Protein AF-A0A2V8NLG5-F1 (afdb_monomer)

Foldseek 3Di:
DVVVVVVVVVLVVDDPVVSLVVQLVVLLVCL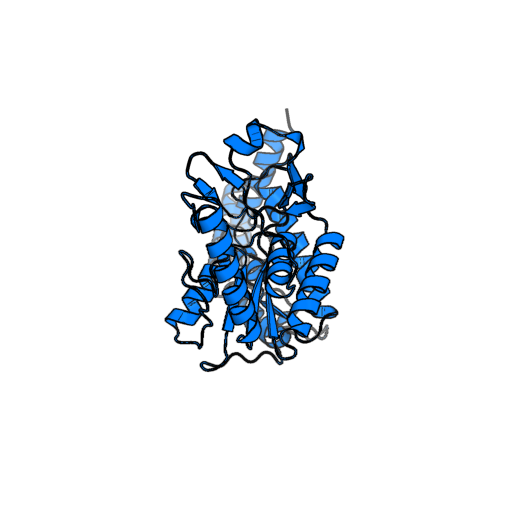VPPDPQAADVVVPGGSLRAQDFHPCNVVSLVVVQCVQCPPDDFDQAAEEFEAAAPVSLVVLVVNVVVNRNYQQLDDDPGSGNAPQAHQAALQLVLVLLCLLQDPPNDQDWDADPQAIEGQSGDPVGDHDNDPVVRSVVSVSRSPSSNCSLLVHLEYEYEHHWQKFKAQQVVRGTGRDDPDCVVCVVPVPRIDIDGHALVRSLVSNVSSVVSSCVSPVNHAYEYEYDLDFDPDGPYPDDRPVNRVVGSVSVVVSLVVCSVPPPRYGYDYPNCVVPQPDSPQDGSSSPDGRPVNVVVVVVVVCVPPPD

Radius of gyration: 24.27 Å; Cα contacts (8 Å, |Δi|>4): 556; chains: 1; bounding box: 59×42×77 Å

Nearest PDB structures (foldseek):
  4xvh-assembly1_A  TM=4.695E-01  e=1.929E-02  Chaetomium
  2hsj-assembly1_D  TM=4.862E-01  e=8.923E-02  Streptococcus pneumoniae TIGR4
  7pzh-assembly4_GGG  TM=4.503E-01  e=1.706E-01  Phocaeicola vulgatus
  7pzg-assembly1_AAA  TM=4.484E-01  e=3.892E-01  Phocaeicola vulgatus
  8j7j-assembly1_B  TM=3.183E-01  e=9.988E-01  Hansschlegelia zhihuaiae

pLDDT: mean 92.64, std 7.78, range [32.66, 98.75]

Mean predicted aligned error: 5.49 Å

Solvent-accessible surface area (backbone atoms only — not comparable to full-atom values): 18191 Å² total; per-residue (Å²): 122,71,69,62,56,54,52,53,55,58,44,70,74,45,59,69,73,60,39,46,55,53,50,54,54,51,27,59,54,40,18,78,63,47,74,85,80,58,43,47,69,97,76,73,35,51,40,69,76,36,85,38,37,31,69,42,41,62,59,38,50,52,57,46,44,54,64,58,41,62,91,69,83,84,54,56,79,43,29,34,23,41,43,22,18,77,61,26,42,55,53,33,45,53,38,52,78,71,59,34,35,56,42,64,52,33,87,45,100,54,64,39,14,27,68,51,58,55,30,32,29,54,63,38,46,27,50,53,47,45,48,33,71,44,94,80,53,80,87,65,75,47,77,54,101,82,24,18,27,46,56,71,29,42,67,91,77,46,62,20,95,40,62,68,57,31,53,51,52,48,53,54,46,31,55,22,41,30,46,28,58,53,65,24,42,31,41,36,39,25,49,39,40,38,57,48,29,34,32,67,84,78,72,44,49,34,40,50,79,71,56,64,76,58,39,71,75,45,53,84,44,49,44,62,38,75,61,50,60,67,57,48,41,55,35,48,52,52,35,50,50,53,48,36,74,70,24,78,73,47,33,37,39,36,31,43,41,67,67,72,55,93,71,64,77,68,89,57,61,42,66,66,49,32,52,52,29,50,51,41,54,47,52,38,53,55,54,46,45,75,73,43,85,66,37,32,69,49,65,54,31,54,56,64,63,55,66,42,79,85,48,26,36,27,55,54,72,49,72,28,64,74,50,52,54,52,52,53,49,55,48,42,74,72,76,60,129

Sequence (337 aa):
MFSSRLAKAVLKTLPRGLQRRIQDRIEDMRRRRPAPHRGLEQFGLACTQVYPEGINFDDCVRVGMAQRLEGLVIRMDTPVASIGSCFADEFATHMRERGFNYVAAESDIFPASANWGRVYTIQCLRQVVMYSTADDFPILTEHSPDGWFDPLRETAIGLFPTREQAEEAIRSHRAASRRAFADARVLIITLGQNEGWIDRRYGFAWARCPPMAILGADRERFEARALSFEEDIIWLEDLLTRLRELNKDLDILLTVSPVGSYVTFCGSEVITRSFAGKCVLRAVAERITQVVPRVWYFPSFEMALGYNPHTLRADNRHVKNSTVDRIFKLLHETVVR

Secondary structure (DSSP, 8-state):
-HHHHHHHHHHHHS-HHHHHHHHHHHHHHHHHSPPPP--BGGGTB-GGGSPPPGGGHHHHHHHHHHHHTTT----TTS-EEEEESHHHHHHHHHHHHTT--B--SS--SSSSSSS-----SHHHHHHHHHHHH-TTPPPP-EEETTEEE-TTS-GGG--BSSHHHHHHHHHHHHHHHHHHHHH-SEEEEEE--SEEEEETTTTEEESSPPPHHHHHH-STTEEEEEPPHHHHHHHHHHHHHHHHHH-TT-EEEEEE--PPPS---SSS-HHHHHHHHHHHHHHHHHHHHHHSTTEEEE-HHHHHHH--TTTB-TTSSSBPHHHHHHHHHHHHHHH--

Structure (mmCIF, N/CA/C/O backbone):
data_AF-A0A2V8NLG5-F1
#
_entry.id   AF-A0A2V8NLG5-F1
#
loop_
_atom_site.group_PDB
_atom_site.id
_atom_site.type_symbol
_atom_site.label_atom_id
_atom_site.label_alt_id
_atom_site.label_comp_id
_atom_site.label_asym_id
_atom_site.label_entity_id
_atom_site.label_seq_id
_atom_site.pdbx_PDB_ins_code
_atom_site.Cartn_x
_atom_site.Cartn_y
_atom_site.Cartn_z
_atom_site.occupancy
_atom_site.B_iso_or_equiv
_atom_site.auth_seq_id
_atom_site.auth_comp_id
_atom_site.auth_asym_id
_atom_site.auth_atom_id
_atom_site.pdbx_PDB_model_num
ATOM 1 N N . MET A 1 1 ? -21.802 -3.178 46.561 1.00 41.03 1 MET A N 1
ATOM 2 C CA . MET A 1 1 ? -21.375 -1.755 46.496 1.00 41.03 1 MET A CA 1
ATOM 3 C C . MET A 1 1 ? -20.362 -1.331 47.572 1.00 41.03 1 MET A C 1
ATOM 5 O O . MET A 1 1 ? -19.567 -0.450 47.277 1.00 41.03 1 MET A O 1
ATOM 9 N N . PHE A 1 2 ? -20.313 -1.938 48.769 1.00 32.66 2 PHE A N 1
ATOM 10 C CA . PHE A 1 2 ? -19.342 -1.562 49.822 1.00 32.66 2 PHE A CA 1
ATOM 11 C C . PHE A 1 2 ? -17.869 -1.912 49.505 1.00 32.66 2 PHE A C 1
ATOM 13 O O . PHE A 1 2 ? -16.971 -1.129 49.804 1.00 32.66 2 PHE A O 1
ATOM 20 N N . SER A 1 3 ? -17.623 -3.029 48.811 1.00 51.34 3 SER A N 1
ATOM 21 C CA . SER A 1 3 ? -16.273 -3.497 48.436 1.00 51.34 3 SER A CA 1
ATOM 22 C C . SER A 1 3 ? -15.504 -2.530 47.511 1.00 51.34 3 SER A C 1
ATOM 24 O O . SER A 1 3 ? -14.299 -2.343 47.679 1.00 51.34 3 SER A O 1
ATOM 26 N N . SER A 1 4 ? -16.177 -1.838 46.579 1.00 60.47 4 SER A N 1
ATOM 27 C CA . SER A 1 4 ? -15.490 -0.987 45.591 1.00 60.47 4 SER A CA 1
ATOM 28 C C . SER A 1 4 ? -15.042 0.368 46.146 1.00 60.47 4 SER A C 1
ATOM 30 O O . SER A 1 4 ? -14.052 0.928 45.673 1.00 60.47 4 SER A O 1
ATOM 32 N N . ARG A 1 5 ? -15.740 0.905 47.158 1.00 63.97 5 ARG A N 1
ATOM 33 C CA . ARG A 1 5 ? -15.365 2.166 47.821 1.00 63.97 5 ARG A CA 1
ATOM 34 C C . ARG A 1 5 ? -14.154 1.980 48.731 1.00 63.97 5 ARG A C 1
ATOM 36 O O . ARG A 1 5 ? -13.235 2.792 48.661 1.00 63.97 5 ARG A O 1
ATOM 43 N N . LEU A 1 6 ? -14.120 0.889 49.498 1.00 64.81 6 LEU A N 1
ATOM 44 C CA . LEU A 1 6 ? -12.980 0.545 50.351 1.00 64.81 6 LEU A CA 1
ATOM 45 C C . LEU A 1 6 ? -11.725 0.266 49.508 1.00 64.81 6 LEU A C 1
ATOM 47 O O . LEU A 1 6 ? -10.667 0.825 49.772 1.00 64.81 6 LEU A O 1
ATOM 51 N N . ALA A 1 7 ? -11.867 -0.497 48.418 1.00 68.44 7 ALA A N 1
ATOM 52 C CA . ALA A 1 7 ? -10.772 -0.771 47.489 1.00 68.44 7 ALA A CA 1
ATOM 53 C C . ALA A 1 7 ? -10.220 0.506 46.827 1.00 68.44 7 ALA A C 1
ATOM 55 O O . ALA A 1 7 ? -9.008 0.664 46.714 1.00 68.44 7 ALA A O 1
ATOM 56 N N . LYS A 1 8 ? -11.084 1.456 46.433 1.00 71.62 8 LYS A N 1
ATOM 57 C CA . LYS A 1 8 ? -10.644 2.762 45.906 1.00 71.62 8 LYS A CA 1
ATOM 58 C C . LYS A 1 8 ? -9.939 3.619 46.961 1.00 71.62 8 LYS A C 1
ATOM 60 O O . LYS A 1 8 ? -9.007 4.337 46.610 1.00 71.62 8 LYS A O 1
ATOM 65 N N . ALA A 1 9 ? -10.378 3.568 48.219 1.00 73.50 9 ALA A N 1
ATOM 66 C CA . ALA A 1 9 ? -9.747 4.300 49.316 1.00 73.50 9 ALA A CA 1
ATOM 67 C C . ALA A 1 9 ? -8.352 3.740 49.640 1.00 73.50 9 ALA A C 1
ATOM 69 O O . ALA A 1 9 ? -7.401 4.510 49.714 1.00 73.50 9 ALA A O 1
ATOM 70 N N . VAL A 1 10 ? -8.211 2.412 49.715 1.00 74.06 10 VAL A N 1
ATOM 71 C CA . VAL A 1 10 ? -6.920 1.726 49.906 1.00 74.06 10 VAL A CA 1
ATOM 72 C C . VAL A 1 10 ? -5.990 1.941 48.712 1.00 74.06 10 VAL A C 1
ATOM 74 O O . VAL A 1 10 ? -4.799 2.158 48.887 1.00 74.06 10 VAL A O 1
ATOM 77 N N . LEU A 1 11 ? -6.512 1.957 47.482 1.00 77.06 11 LEU A N 1
ATOM 78 C CA . LEU A 1 11 ? -5.684 2.261 46.316 1.00 77.06 11 LEU A CA 1
ATOM 79 C C . LEU A 1 11 ? -5.061 3.660 46.438 1.00 77.06 11 LEU A C 1
ATOM 81 O O . LEU A 1 11 ? -3.884 3.820 46.145 1.00 77.06 11 LEU A O 1
ATOM 85 N N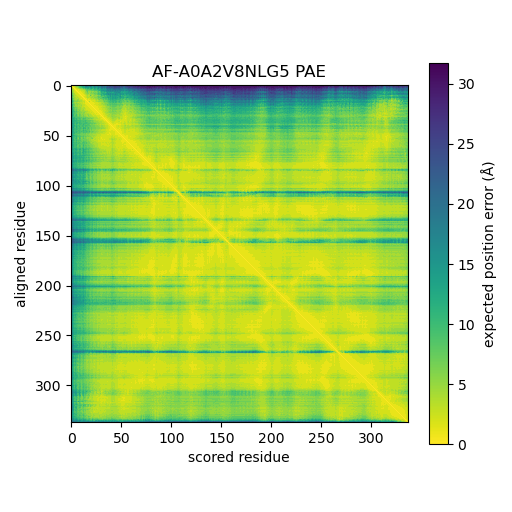 . LYS A 1 12 ? -5.818 4.658 46.913 1.00 79.50 12 LYS A N 1
ATOM 86 C CA . LYS A 1 12 ? -5.345 6.046 47.048 1.00 79.50 12 LYS A CA 1
ATOM 87 C C . LYS A 1 12 ? -4.228 6.236 48.080 1.00 79.50 12 LYS A C 1
ATOM 89 O O . LYS A 1 12 ? -3.528 7.240 47.984 1.00 79.50 12 LYS A O 1
ATOM 94 N N . THR A 1 13 ? -4.044 5.314 49.026 1.00 83.94 13 THR A N 1
ATOM 95 C CA . THR A 1 13 ? -2.975 5.401 50.037 1.00 83.94 13 THR A CA 1
ATOM 96 C C . THR A 1 13 ? -1.643 4.811 49.561 1.00 83.94 13 THR A C 1
ATOM 98 O O . THR A 1 13 ? -0.617 5.037 50.195 1.00 83.94 13 THR A O 1
ATOM 101 N N . LEU A 1 14 ? -1.623 4.088 48.434 1.00 84.62 14 LEU A N 1
ATOM 102 C CA . LEU A 1 14 ? -0.402 3.497 47.876 1.00 84.62 14 LEU A CA 1
ATOM 103 C C . LEU A 1 14 ? 0.467 4.534 47.137 1.00 84.62 14 LEU A C 1
ATOM 105 O O . LEU A 1 14 ? -0.060 5.523 46.630 1.00 84.62 14 LEU A O 1
ATOM 109 N N . PRO A 1 15 ? 1.781 4.296 46.961 1.00 87.81 15 PRO A N 1
ATOM 110 C CA . PRO A 1 15 ? 2.623 5.128 46.101 1.00 87.81 15 PRO A CA 1
ATOM 111 C C . PRO A 1 15 ? 2.081 5.205 44.666 1.00 87.81 15 PRO A C 1
ATOM 113 O O . PRO A 1 15 ? 1.643 4.193 44.113 1.00 87.81 15 PRO A O 1
ATOM 116 N N . ARG A 1 16 ? 2.166 6.379 44.018 1.00 81.88 16 ARG A N 1
ATOM 117 C CA . ARG A 1 16 ? 1.620 6.617 42.660 1.00 81.88 16 ARG A CA 1
ATOM 118 C C . ARG A 1 16 ? 2.030 5.553 41.634 1.00 81.88 16 ARG A C 1
ATOM 120 O O . ARG A 1 16 ? 1.195 5.125 40.842 1.00 81.88 16 ARG A O 1
ATOM 127 N N . GLY A 1 17 ? 3.284 5.095 41.659 1.00 80.81 17 GLY A N 1
ATOM 128 C CA . GLY A 1 17 ? 3.762 4.047 40.749 1.00 80.81 17 GLY A CA 1
ATOM 129 C C . GLY A 1 17 ? 3.049 2.703 40.947 1.00 80.81 17 GLY A C 1
ATOM 130 O O . GLY A 1 17 ? 2.691 2.038 39.976 1.00 80.81 17 GLY A O 1
ATOM 131 N N . LEU A 1 18 ? 2.770 2.328 42.199 1.00 82.56 18 LEU A N 1
ATOM 132 C CA . LEU A 1 18 ? 2.050 1.097 42.527 1.00 82.56 18 LEU A CA 1
ATOM 133 C C . LEU A 1 18 ? 0.559 1.206 42.176 1.00 82.56 18 LEU A C 1
ATOM 135 O O . LEU A 1 18 ? -0.000 0.269 41.607 1.00 82.56 18 LEU A O 1
ATOM 139 N N . GLN A 1 19 ? -0.060 2.367 42.422 1.00 84.19 19 GLN A N 1
ATOM 140 C CA . GLN A 1 19 ? -1.440 2.647 42.002 1.00 84.19 19 GLN A CA 1
ATOM 141 C C . GLN A 1 19 ? -1.626 2.434 40.497 1.00 84.19 19 GLN A C 1
ATOM 143 O O . GLN A 1 19 ? -2.561 1.753 40.075 1.00 84.19 19 GLN A O 1
ATOM 148 N N . ARG A 1 20 ? -0.709 2.981 39.690 1.00 83.62 20 ARG A N 1
ATOM 149 C CA . ARG A 1 20 ? -0.745 2.890 38.225 1.00 83.62 20 ARG A CA 1
ATOM 150 C C . ARG A 1 20 ? -0.615 1.450 37.729 1.00 83.62 20 ARG A C 1
ATOM 152 O O . ARG A 1 20 ? -1.391 1.046 36.873 1.00 83.62 20 ARG A O 1
ATOM 159 N N . ARG A 1 21 ? 0.285 0.648 38.315 1.00 81.81 21 ARG A N 1
ATOM 160 C CA . ARG A 1 21 ? 0.437 -0.781 37.968 1.00 81.81 21 ARG A CA 1
ATOM 161 C C . ARG A 1 21 ? -0.818 -1.601 38.269 1.00 81.81 21 ARG A C 1
ATOM 163 O O . ARG A 1 21 ? -1.189 -2.466 37.481 1.00 81.81 21 ARG A O 1
ATOM 170 N N . ILE A 1 22 ? -1.469 -1.344 39.405 1.00 85.19 22 ILE A N 1
ATOM 171 C CA . ILE A 1 22 ? -2.716 -2.032 39.768 1.00 85.19 22 ILE A CA 1
ATOM 172 C C . ILE A 1 22 ? -3.843 -1.634 38.806 1.00 85.19 22 ILE A C 1
ATOM 174 O O . ILE A 1 22 ? -4.593 -2.501 38.364 1.00 85.19 22 ILE A O 1
ATOM 178 N N . GLN A 1 23 ? -3.939 -0.351 38.442 1.00 84.19 23 GLN A N 1
ATOM 179 C CA . GLN A 1 23 ? -4.910 0.122 37.452 1.00 84.19 23 GLN A CA 1
ATOM 180 C C . GLN A 1 23 ? -4.702 -0.546 36.091 1.00 84.19 23 GLN A C 1
ATOM 182 O O . GLN A 1 23 ? -5.660 -1.089 35.551 1.00 84.19 23 GLN A O 1
ATOM 187 N N . ASP A 1 24 ? -3.466 -0.596 35.586 1.00 82.31 24 ASP A N 1
ATOM 188 C CA . ASP A 1 24 ? -3.159 -1.238 34.302 1.00 82.31 24 ASP A CA 1
ATOM 189 C C . ASP A 1 24 ? -3.576 -2.731 34.301 1.00 82.31 24 ASP A C 1
ATOM 191 O O . ASP A 1 24 ? -4.173 -3.202 33.336 1.00 82.31 24 ASP A O 1
ATOM 195 N N . ARG A 1 25 ? -3.386 -3.466 35.413 1.00 82.94 25 ARG A N 1
ATOM 196 C CA . ARG A 1 25 ? -3.861 -4.864 35.539 1.00 82.94 25 ARG A CA 1
ATOM 197 C C . ARG A 1 25 ? -5.386 -5.006 35.545 1.00 82.94 25 ARG A C 1
ATOM 199 O O . ARG A 1 25 ? -5.913 -5.996 35.041 1.00 82.94 25 ARG A O 1
ATOM 206 N N . ILE A 1 26 ? -6.106 -4.055 36.140 1.00 84.88 26 ILE A N 1
ATOM 207 C CA . ILE A 1 26 ? -7.578 -4.048 36.114 1.00 84.88 26 ILE A CA 1
ATOM 208 C C . ILE A 1 26 ? -8.075 -3.834 34.680 1.00 84.88 26 ILE A C 1
ATOM 210 O O . ILE A 1 26 ? -9.028 -4.492 34.258 1.00 84.88 26 ILE A O 1
ATOM 214 N N . GLU A 1 27 ? -7.414 -2.960 33.922 1.00 85.56 27 GLU A N 1
ATOM 215 C CA . GLU A 1 27 ? -7.715 -2.729 32.507 1.00 85.56 27 GLU A CA 1
ATOM 216 C C . GLU A 1 27 ? -7.486 -3.992 31.660 1.00 85.56 27 GLU A C 1
ATOM 218 O O . GLU A 1 27 ? -8.337 -4.347 30.845 1.00 85.56 27 GLU A O 1
ATOM 223 N N . ASP A 1 28 ? -6.417 -4.752 31.914 1.00 83.94 28 ASP A N 1
ATOM 224 C CA . ASP A 1 28 ? -6.174 -6.022 31.212 1.00 83.94 28 ASP A CA 1
ATOM 225 C C . ASP A 1 28 ? -7.290 -7.057 31.451 1.00 83.94 28 ASP A C 1
ATOM 227 O O . ASP A 1 28 ? -7.662 -7.799 30.538 1.00 83.94 28 ASP A O 1
ATOM 231 N N . MET A 1 29 ? -7.869 -7.096 32.658 1.00 85.69 29 MET A N 1
ATOM 232 C CA . MET A 1 29 ? -9.026 -7.953 32.946 1.00 85.69 29 MET A CA 1
ATOM 233 C C . MET A 1 29 ? -10.290 -7.475 32.224 1.00 85.69 29 MET A C 1
ATOM 235 O O . MET A 1 29 ? -10.990 -8.288 31.618 1.00 85.69 29 MET A O 1
ATOM 239 N N . ARG A 1 30 ? -10.575 -6.166 32.256 1.00 87.12 30 ARG A N 1
ATOM 240 C CA . ARG A 1 30 ? -11.748 -5.566 31.592 1.00 87.12 30 ARG A CA 1
ATOM 241 C C . ARG A 1 30 ? -11.738 -5.797 30.089 1.00 87.12 30 ARG A C 1
ATOM 243 O O . ARG A 1 30 ? -12.763 -6.152 29.521 1.00 87.12 30 ARG A O 1
ATOM 250 N N . ARG A 1 31 ? -10.564 -5.698 29.466 1.00 91.44 31 ARG A N 1
ATOM 251 C CA . ARG A 1 31 ? -10.361 -5.962 28.038 1.00 91.44 31 ARG A CA 1
ATOM 252 C C . ARG A 1 31 ? -10.873 -7.339 27.605 1.00 91.44 31 ARG A C 1
ATOM 254 O O . ARG A 1 31 ? -11.408 -7.458 26.510 1.00 91.44 31 ARG A O 1
ATOM 261 N N . ARG A 1 32 ? -10.715 -8.373 28.441 1.00 90.50 32 ARG A N 1
ATOM 262 C CA . ARG A 1 32 ? -11.121 -9.756 28.117 1.00 90.50 32 ARG A CA 1
ATOM 263 C C . ARG A 1 32 ? -12.612 -10.024 28.322 1.00 90.50 32 ARG A C 1
ATOM 265 O O . ARG A 1 32 ? -13.111 -11.026 27.822 1.00 90.50 32 ARG A O 1
ATOM 272 N N . ARG A 1 33 ? -13.301 -9.189 29.102 1.00 89.56 33 ARG A N 1
ATOM 273 C CA . ARG A 1 33 ? -14.732 -9.326 29.414 1.00 89.56 33 ARG A CA 1
ATOM 274 C C . ARG A 1 33 ? -15.414 -7.949 29.400 1.00 89.56 33 ARG A C 1
ATOM 276 O O . ARG A 1 33 ? -15.884 -7.510 30.454 1.00 89.56 33 ARG A O 1
ATOM 283 N N . PRO A 1 34 ? -15.415 -7.244 28.253 1.00 90.81 34 PRO A N 1
ATOM 284 C CA . PRO A 1 34 ? -16.095 -5.963 28.136 1.00 90.81 34 PRO A CA 1
ATOM 285 C C . PRO A 1 34 ? -17.613 -6.169 28.187 1.00 90.81 34 PRO A C 1
ATOM 287 O O . PRO A 1 34 ? -18.120 -7.276 27.986 1.00 90.81 34 PRO A O 1
ATOM 290 N N . ALA A 1 35 ? -18.354 -5.094 28.446 1.00 89.12 35 ALA A N 1
ATOM 291 C CA . ALA A 1 35 ? -19.793 -5.108 28.208 1.00 89.12 35 ALA A CA 1
ATOM 292 C C . ALA A 1 35 ? -20.077 -5.284 26.697 1.00 89.12 35 ALA A C 1
ATOM 294 O O . ALA A 1 35 ? -19.210 -4.970 25.875 1.00 89.12 35 ALA A O 1
ATOM 295 N N . PRO A 1 36 ? -21.275 -5.761 26.305 1.00 89.44 36 PRO A N 1
ATOM 296 C CA . PRO A 1 36 ? -21.664 -5.800 24.898 1.00 89.44 36 PRO A CA 1
ATOM 297 C C . PRO A 1 36 ? -21.541 -4.416 24.254 1.00 89.44 36 PRO A C 1
ATOM 299 O O . PRO A 1 36 ? -22.032 -3.433 24.815 1.00 89.44 36 PRO A O 1
ATOM 302 N N . HIS A 1 37 ? -20.904 -4.348 23.084 1.00 92.56 37 HIS A N 1
ATOM 303 C CA . HIS A 1 37 ? -20.711 -3.091 22.360 1.00 92.56 37 HIS A CA 1
ATOM 304 C C . HIS A 1 37 ? -22.042 -2.535 21.851 1.00 92.56 37 HIS A C 1
ATOM 306 O O . HIS A 1 37 ? -22.853 -3.276 21.293 1.00 92.56 37 HIS A O 1
ATOM 312 N N . ARG A 1 38 ? -22.287 -1.236 22.050 1.00 92.12 38 ARG A N 1
ATOM 313 C CA . ARG A 1 38 ? -23.553 -0.575 21.695 1.00 92.12 38 ARG A CA 1
ATOM 314 C C . ARG A 1 38 ? -23.309 0.815 21.122 1.00 92.12 38 ARG A C 1
ATOM 316 O O . ARG A 1 38 ? -22.308 1.458 21.424 1.00 92.12 38 ARG A O 1
ATOM 323 N N . GLY A 1 39 ? -24.253 1.258 20.296 1.00 92.62 39 GLY A N 1
ATOM 324 C CA . GLY A 1 39 ? -24.334 2.641 19.842 1.00 92.62 39 GLY A CA 1
ATOM 325 C C . GLY A 1 39 ? -24.756 3.600 20.958 1.00 92.62 39 GLY A C 1
ATOM 326 O O . GLY A 1 39 ? -25.065 3.186 22.077 1.00 92.62 39 GLY A O 1
ATOM 327 N N . LEU A 1 40 ? -24.804 4.890 20.635 1.00 93.94 40 LEU A N 1
ATOM 328 C CA . LEU A 1 40 ? -25.382 5.919 21.499 1.00 93.94 40 LEU A CA 1
ATOM 329 C C . LEU A 1 40 ? -26.705 6.383 20.882 1.00 93.94 40 LEU A C 1
ATOM 331 O O . LEU A 1 40 ? -26.749 7.378 20.160 1.00 93.94 40 LEU A O 1
ATOM 335 N N . GLU A 1 41 ? -27.783 5.649 21.174 1.00 92.19 41 GLU A N 1
ATOM 336 C CA . GLU A 1 41 ? -29.125 5.858 20.598 1.00 92.19 41 GLU A CA 1
ATOM 337 C C . GLU A 1 41 ? -29.651 7.281 20.808 1.00 92.19 41 GLU A C 1
ATOM 339 O O . GLU A 1 41 ? -30.214 7.875 19.895 1.00 92.19 41 GLU A O 1
ATOM 344 N N . GLN A 1 42 ? -29.379 7.871 21.974 1.00 94.69 42 GLN A N 1
ATOM 345 C CA . GLN A 1 42 ? -29.735 9.258 22.301 1.00 94.69 42 GLN A CA 1
ATOM 346 C C . GLN A 1 42 ? -29.138 10.308 21.342 1.00 94.69 42 GLN A C 1
ATOM 348 O O . GLN A 1 42 ? -29.620 11.435 21.295 1.00 94.69 42 GLN A O 1
ATOM 353 N N . PHE A 1 43 ? -28.090 9.947 20.596 1.00 95.38 43 PHE A N 1
ATOM 354 C CA . PHE A 1 43 ? -27.454 10.778 19.571 1.00 95.38 43 PHE A CA 1
ATOM 355 C C . PHE A 1 43 ? -27.626 10.198 18.157 1.00 95.38 43 PHE A C 1
ATOM 357 O O . PHE A 1 43 ? -27.003 10.692 17.222 1.00 95.38 43 PHE A O 1
ATOM 364 N N . GLY A 1 44 ? -28.417 9.131 17.993 1.00 94.75 44 GLY A N 1
ATOM 365 C CA . GLY A 1 44 ? -28.583 8.433 16.716 1.00 94.75 44 GLY A CA 1
ATOM 366 C C . GLY A 1 44 ? -27.313 7.743 16.204 1.00 94.75 44 GLY A C 1
ATOM 367 O O . GLY A 1 44 ? -27.202 7.498 15.007 1.00 94.75 44 GLY A O 1
ATOM 368 N N . LEU A 1 45 ? -26.341 7.449 17.077 1.00 95.12 45 LEU A N 1
ATOM 369 C CA . LEU A 1 45 ? -25.062 6.855 16.677 1.00 95.12 45 LEU A CA 1
ATOM 370 C C . LEU A 1 45 ? -25.125 5.327 16.727 1.00 95.12 45 LEU A C 1
ATOM 372 O O . LEU A 1 45 ? -25.395 4.749 17.782 1.00 95.12 45 LEU A O 1
ATOM 376 N N . ALA A 1 46 ? -24.806 4.674 15.610 1.00 92.00 46 ALA A N 1
ATOM 377 C CA . ALA A 1 46 ? -24.672 3.223 15.519 1.00 92.00 46 ALA A CA 1
ATOM 378 C C . ALA A 1 46 ? -23.465 2.704 16.325 1.00 92.00 46 ALA A C 1
ATOM 380 O O . ALA A 1 46 ? -22.557 3.457 16.682 1.00 92.00 46 ALA A O 1
ATOM 381 N N . CYS A 1 47 ? -23.408 1.393 16.586 1.00 90.94 47 CYS A N 1
ATOM 382 C CA . CYS A 1 47 ? -22.288 0.789 17.320 1.00 90.94 47 CYS A CA 1
ATOM 383 C C . CYS A 1 47 ? -20.935 0.989 16.614 1.00 90.94 47 CYS A C 1
ATOM 385 O O . CYS A 1 47 ? -19.931 1.202 17.281 1.00 90.94 47 CYS A O 1
ATOM 387 N N . THR A 1 48 ? -20.901 1.019 15.280 1.00 92.19 48 THR A N 1
ATOM 388 C CA . THR A 1 48 ? -19.684 1.295 14.497 1.00 92.19 48 THR A CA 1
ATOM 389 C C . THR A 1 48 ? -19.194 2.741 14.606 1.00 92.19 48 THR A C 1
ATOM 391 O O . THR A 1 48 ? -18.057 3.026 14.241 1.00 92.19 48 THR A O 1
ATOM 394 N N . GLN A 1 49 ? -20.024 3.653 15.124 1.00 93.62 49 GLN A N 1
ATOM 395 C CA . GLN A 1 49 ? -19.680 5.059 15.367 1.00 93.62 49 GLN A CA 1
ATOM 396 C C . GLN A 1 49 ? -19.232 5.315 16.816 1.00 93.62 49 GLN A C 1
ATOM 398 O O . GLN A 1 49 ? -18.895 6.443 17.174 1.00 93.62 49 GLN A O 1
ATOM 403 N N . VAL A 1 50 ? -19.216 4.277 17.657 1.00 94.12 50 VAL A N 1
ATOM 404 C CA . VAL A 1 50 ? -18.763 4.331 19.048 1.00 94.12 50 VAL A CA 1
ATOM 405 C C . VAL A 1 50 ? -17.524 3.457 19.183 1.00 94.12 50 VAL A C 1
ATOM 407 O O . VAL A 1 50 ? -17.498 2.324 18.710 1.00 94.12 50 VAL A O 1
ATOM 410 N N . TYR A 1 51 ? -16.484 3.976 19.835 1.00 93.38 51 TYR A N 1
ATOM 411 C CA . TYR A 1 51 ? -15.225 3.247 19.972 1.00 93.38 51 TYR A CA 1
ATOM 412 C C . TYR A 1 51 ? -15.423 1.954 20.791 1.00 93.38 51 TYR A C 1
ATOM 414 O O . TYR A 1 51 ? -16.004 2.028 21.877 1.00 93.38 51 TYR A O 1
ATOM 422 N N . PRO A 1 52 ? -14.972 0.783 20.305 1.00 94.31 52 PRO A N 1
ATOM 423 C CA . PRO A 1 52 ? -15.232 -0.497 20.956 1.00 94.31 52 PRO A CA 1
ATOM 424 C C . PRO A 1 52 ? -14.331 -0.750 22.161 1.00 94.31 52 PRO A C 1
ATOM 426 O O . PRO A 1 52 ? -13.131 -0.481 22.125 1.00 94.31 52 PRO A O 1
ATOM 429 N N . GLU A 1 53 ? -14.885 -1.368 23.203 1.00 93.94 53 GLU A N 1
ATOM 430 C CA . GLU A 1 53 ? -14.116 -1.823 24.365 1.00 93.94 53 GLU A CA 1
ATOM 431 C C . GLU A 1 53 ? -13.573 -3.246 24.185 1.00 93.94 53 GLU A C 1
ATOM 433 O O . GLU A 1 53 ? -14.273 -4.165 23.761 1.00 93.94 53 GLU A O 1
ATOM 438 N N . GLY A 1 54 ? -12.327 -3.452 24.598 1.00 92.94 54 GLY A N 1
ATOM 439 C CA . GLY A 1 54 ? -11.706 -4.755 24.744 1.00 92.94 54 GLY A CA 1
ATOM 440 C C . GLY A 1 54 ? -11.716 -5.575 23.459 1.00 92.94 54 GLY A C 1
ATOM 441 O O . GLY A 1 54 ? -11.316 -5.090 22.401 1.00 92.94 54 GLY A O 1
ATOM 442 N N . ILE A 1 55 ? -12.171 -6.822 23.575 1.00 93.38 55 ILE A N 1
ATOM 443 C CA . ILE A 1 55 ? -12.310 -7.769 22.460 1.00 93.38 55 ILE A CA 1
ATOM 444 C C . ILE A 1 55 ? -13.408 -7.398 21.450 1.00 93.38 55 ILE A C 1
ATOM 446 O O . ILE A 1 55 ? -13.442 -7.984 20.377 1.00 93.38 55 ILE A O 1
ATOM 450 N N . ASN A 1 56 ? -14.267 -6.407 21.729 1.00 94.19 56 ASN A N 1
ATOM 451 C CA . ASN A 1 56 ? -15.290 -5.968 20.768 1.00 94.19 56 ASN A CA 1
ATOM 452 C C . ASN A 1 56 ? -14.694 -5.236 19.546 1.00 94.19 56 ASN A C 1
ATOM 454 O O . ASN A 1 56 ? -15.434 -4.850 18.640 1.00 94.19 56 ASN A O 1
ATOM 458 N N . PHE A 1 57 ? -13.378 -4.991 19.535 1.00 93.88 57 PHE A N 1
ATOM 459 C CA . PHE A 1 57 ? -12.680 -4.295 18.455 1.00 93.88 57 PHE A CA 1
ATOM 460 C C . PHE A 1 57 ? -12.907 -4.959 17.093 1.00 93.88 57 PHE A C 1
ATOM 462 O O . PHE A 1 57 ? -13.356 -4.290 16.163 1.00 93.88 57 PHE A O 1
ATOM 469 N N . ASP A 1 58 ? -12.671 -6.268 16.998 1.00 92.19 58 ASP A N 1
ATOM 470 C CA . ASP A 1 58 ? -12.747 -7.000 15.729 1.00 92.19 58 ASP A CA 1
ATOM 471 C C . ASP A 1 58 ? -14.166 -6.991 15.156 1.00 92.19 58 ASP A C 1
ATOM 473 O O . ASP A 1 58 ? -14.352 -6.767 13.961 1.00 92.19 58 ASP A O 1
ATOM 477 N N . ASP A 1 59 ? -15.183 -7.149 16.006 1.00 92.00 59 ASP A N 1
ATOM 478 C CA . ASP A 1 59 ? -16.580 -7.071 15.581 1.00 92.00 59 ASP A CA 1
ATOM 479 C C . ASP A 1 59 ? -16.958 -5.673 15.088 1.00 92.00 59 ASP A C 1
ATOM 481 O O . ASP A 1 59 ? -17.630 -5.539 14.064 1.00 92.00 59 ASP A O 1
ATOM 485 N N . CYS A 1 60 ? -16.495 -4.620 15.766 1.00 93.69 60 CYS A N 1
ATOM 486 C CA . CYS A 1 60 ? -16.731 -3.246 15.330 1.00 93.69 60 CYS A CA 1
ATOM 487 C C . CYS A 1 60 ? -16.092 -2.970 13.962 1.00 93.69 60 CYS A C 1
ATOM 489 O O . CYS A 1 60 ? -16.740 -2.396 13.082 1.00 93.69 60 CYS A O 1
ATOM 491 N N . VAL A 1 61 ? -14.842 -3.404 13.760 1.00 93.38 61 VAL A N 1
ATOM 492 C CA . VAL A 1 61 ? -14.154 -3.272 12.468 1.00 93.38 61 VAL A CA 1
ATOM 493 C C . VAL A 1 61 ? -14.861 -4.095 11.397 1.00 93.38 61 VAL A C 1
ATOM 495 O O . VAL A 1 61 ? -15.107 -3.577 10.312 1.00 93.38 61 VAL A O 1
ATOM 498 N N . ARG A 1 62 ? -15.253 -5.338 11.697 1.00 93.81 62 ARG A N 1
ATOM 499 C CA . ARG A 1 62 ? -15.960 -6.228 10.767 1.00 93.81 62 ARG A CA 1
ATOM 500 C C . ARG A 1 62 ? -17.267 -5.616 10.266 1.00 93.81 62 ARG A C 1
ATOM 502 O O . ARG A 1 62 ? -17.508 -5.625 9.062 1.00 93.81 62 ARG A O 1
ATOM 509 N N . VAL A 1 63 ? -18.093 -5.064 11.158 1.00 92.19 63 VAL A N 1
ATOM 510 C CA . VAL A 1 63 ? -19.369 -4.431 10.774 1.00 92.19 63 VAL A CA 1
ATOM 511 C C . VAL A 1 63 ? -19.128 -3.157 9.958 1.00 92.19 63 VAL A C 1
ATOM 513 O O . VAL A 1 63 ? -19.759 -2.975 8.919 1.00 92.19 63 VAL A O 1
ATOM 516 N N . GLY A 1 64 ? -18.190 -2.299 10.374 1.00 91.56 64 GLY A N 1
ATOM 517 C CA . GLY A 1 64 ? -17.860 -1.083 9.622 1.00 91.56 64 GLY A CA 1
ATOM 518 C C . GLY A 1 64 ? -17.258 -1.381 8.245 1.00 91.56 64 GLY A C 1
ATOM 519 O O . GLY A 1 64 ? -17.553 -0.702 7.265 1.00 91.56 64 GLY A O 1
ATOM 520 N N . MET A 1 65 ? -16.446 -2.432 8.148 1.00 94.00 65 MET A N 1
ATOM 521 C CA . MET A 1 65 ? -15.873 -2.903 6.892 1.00 94.00 65 MET A CA 1
ATOM 522 C C . MET A 1 65 ? -16.943 -3.462 5.954 1.00 94.00 65 MET A C 1
ATOM 524 O O . MET A 1 65 ? -16.901 -3.156 4.770 1.00 94.00 65 MET A O 1
ATOM 528 N N . ALA A 1 66 ? -17.922 -4.218 6.460 1.00 92.81 66 ALA A N 1
ATOM 529 C CA . ALA A 1 66 ? -19.012 -4.737 5.634 1.00 92.81 66 ALA A CA 1
ATOM 530 C C . ALA A 1 66 ? -19.792 -3.615 4.924 1.00 92.81 66 ALA A C 1
ATOM 532 O O . ALA A 1 66 ? -20.117 -3.754 3.752 1.00 92.81 66 ALA A O 1
ATOM 533 N N . GLN A 1 67 ? -20.022 -2.486 5.606 1.00 89.06 67 GLN A N 1
ATOM 534 C CA . GLN A 1 67 ? -20.638 -1.295 5.006 1.00 89.06 67 GLN A CA 1
ATOM 535 C C . GLN A 1 67 ? -19.724 -0.651 3.956 1.00 89.06 67 GLN A C 1
ATOM 537 O O . GLN A 1 67 ? -20.164 -0.310 2.865 1.00 89.06 67 GLN A O 1
ATOM 542 N N . ARG A 1 68 ? -18.430 -0.500 4.264 1.00 91.69 68 ARG A N 1
ATOM 543 C CA . ARG A 1 68 ? -17.465 0.116 3.339 1.00 91.69 68 ARG A CA 1
ATOM 544 C C . ARG A 1 68 ? -17.189 -0.714 2.098 1.00 91.69 68 ARG A C 1
ATOM 546 O O . ARG A 1 68 ? -16.806 -0.126 1.100 1.00 91.69 68 ARG A O 1
ATOM 553 N N . LEU A 1 69 ? -17.311 -2.037 2.178 1.00 96.44 69 LEU A N 1
ATOM 554 C CA . LEU A 1 69 ? -17.071 -2.976 1.079 1.00 96.44 69 LEU A CA 1
ATOM 555 C C . LEU A 1 69 ? -18.363 -3.369 0.349 1.00 96.44 69 LEU A C 1
ATOM 557 O O . LEU A 1 69 ? -18.349 -4.295 -0.461 1.00 96.44 69 LEU A O 1
ATOM 561 N N . GLU A 1 70 ? -19.481 -2.694 0.625 1.00 95.50 70 GLU A N 1
ATOM 562 C CA . GLU A 1 70 ? -20.745 -2.962 -0.053 1.00 95.50 70 GLU A CA 1
ATOM 563 C C . GLU A 1 70 ? -20.576 -2.859 -1.580 1.00 95.50 70 GLU A C 1
ATOM 565 O O . GLU A 1 70 ? -19.959 -1.930 -2.106 1.00 95.50 70 GLU A O 1
ATOM 570 N N . GLY A 1 71 ? -21.085 -3.864 -2.297 1.00 94.44 71 GLY A N 1
ATOM 571 C CA . GLY A 1 71 ? -20.957 -3.985 -3.752 1.00 94.44 71 GLY A CA 1
ATOM 572 C C . GLY A 1 71 ? -19.696 -4.708 -4.244 1.00 94.44 71 GLY A C 1
ATOM 573 O O . GLY A 1 71 ? -19.699 -5.180 -5.380 1.00 94.44 71 GLY A O 1
ATOM 574 N N . LEU A 1 72 ? -18.658 -4.876 -3.416 1.00 97.31 72 LEU A N 1
ATOM 575 C CA . LEU A 1 72 ? -17.497 -5.696 -3.771 1.00 97.31 72 LEU A CA 1
ATOM 576 C C . LEU A 1 72 ? -17.798 -7.177 -3.523 1.00 97.31 72 LEU A C 1
ATOM 578 O O . LEU A 1 72 ? -18.128 -7.584 -2.410 1.00 97.31 72 LEU A O 1
ATOM 582 N N . VAL A 1 73 ? -17.632 -8.006 -4.554 1.00 95.31 73 VAL A N 1
ATOM 583 C CA . VAL A 1 73 ? -17.861 -9.452 -4.467 1.00 95.31 73 VAL A CA 1
ATOM 584 C C . VAL A 1 73 ? -16.622 -10.199 -4.950 1.00 95.31 73 VAL A C 1
ATOM 586 O O . VAL A 1 73 ? -16.250 -10.098 -6.114 1.00 95.31 73 VAL A O 1
ATOM 589 N N . ILE A 1 74 ? -16.016 -10.984 -4.056 1.00 96.81 74 ILE A N 1
ATOM 590 C CA . ILE A 1 74 ? -14.897 -11.885 -4.360 1.00 96.81 74 ILE A CA 1
ATOM 591 C C . ILE A 1 74 ? -15.353 -13.314 -4.063 1.00 96.81 74 ILE A C 1
ATOM 593 O O . ILE A 1 74 ? -15.504 -13.702 -2.904 1.00 96.81 74 ILE A O 1
ATOM 597 N N . ARG A 1 75 ? -15.618 -14.088 -5.113 1.00 97.19 75 ARG A N 1
ATOM 598 C CA . ARG A 1 75 ? -15.951 -15.520 -5.043 1.00 97.19 75 ARG A CA 1
ATOM 599 C C . ARG A 1 75 ? -14.705 -16.357 -5.326 1.00 97.19 75 ARG A C 1
ATOM 601 O O . ARG A 1 75 ? -13.712 -15.841 -5.826 1.00 97.19 75 ARG A O 1
ATOM 608 N N . MET A 1 76 ? -14.783 -17.660 -5.064 1.00 97.50 76 MET A N 1
ATOM 609 C CA . MET A 1 76 ? -13.686 -18.599 -5.341 1.00 97.50 76 MET A CA 1
ATOM 610 C C . MET A 1 76 ? -13.241 -18.591 -6.809 1.00 97.50 76 MET A C 1
ATOM 612 O O . MET A 1 76 ? -12.060 -18.744 -7.089 1.00 97.50 76 MET A O 1
ATOM 616 N N . ASP A 1 77 ? -14.171 -18.387 -7.740 1.00 97.81 77 ASP A N 1
ATOM 617 C CA . ASP A 1 77 ? -13.934 -18.331 -9.184 1.00 97.81 77 ASP A CA 1
ATOM 618 C C . ASP A 1 77 ? -13.598 -16.923 -9.703 1.00 97.81 77 ASP A C 1
ATOM 620 O O . ASP A 1 77 ? -13.206 -16.780 -10.860 1.00 97.81 77 ASP A O 1
ATOM 624 N N . THR A 1 78 ? -13.715 -15.883 -8.868 1.00 98.38 78 THR A N 1
ATOM 625 C CA . THR A 1 78 ? -13.388 -14.504 -9.252 1.00 98.38 78 THR A CA 1
ATOM 626 C C . THR A 1 78 ? -11.888 -14.389 -9.519 1.00 98.38 78 THR A C 1
ATOM 628 O O . THR A 1 78 ? -11.120 -14.653 -8.597 1.00 98.38 78 THR A O 1
ATOM 631 N N . PRO A 1 79 ? -11.450 -13.969 -10.721 1.00 98.25 79 PRO A N 1
ATOM 632 C CA . PRO A 1 79 ? -10.037 -13.728 -10.985 1.00 98.25 79 PRO A CA 1
ATOM 633 C C . PRO A 1 79 ? -9.507 -12.588 -10.105 1.00 98.25 79 PRO A C 1
ATOM 635 O O . PRO A 1 79 ? -9.931 -11.436 -10.254 1.00 98.25 79 PRO A O 1
ATOM 638 N N . VAL A 1 80 ? -8.599 -12.893 -9.180 1.00 98.19 80 VAL A N 1
ATOM 639 C CA . VAL A 1 80 ? -7.992 -11.916 -8.266 1.00 98.19 80 VAL A CA 1
ATOM 640 C C . VAL A 1 80 ? -6.515 -11.752 -8.587 1.00 98.19 80 VAL A C 1
ATOM 642 O O . VAL A 1 80 ? -5.772 -12.730 -8.600 1.00 98.19 80 VAL A O 1
ATOM 645 N N . ALA A 1 81 ? -6.078 -10.512 -8.781 1.00 97.75 81 ALA A N 1
ATOM 646 C CA . ALA A 1 81 ? -4.668 -10.148 -8.830 1.00 97.75 81 ALA A CA 1
ATOM 647 C C . ALA A 1 81 ? -4.281 -9.306 -7.609 1.00 97.75 81 ALA A C 1
ATOM 649 O O . ALA A 1 81 ? -5.126 -8.625 -7.018 1.00 97.75 81 ALA A O 1
ATOM 650 N N . SER A 1 82 ? -3.001 -9.311 -7.236 1.00 97.25 82 SER A N 1
ATOM 651 C CA . SER A 1 82 ? -2.494 -8.407 -6.198 1.00 97.25 82 SER A CA 1
ATOM 652 C C . SER A 1 82 ? -1.119 -7.832 -6.524 1.00 97.25 82 SER A C 1
ATOM 654 O O . SER A 1 82 ? -0.280 -8.496 -7.134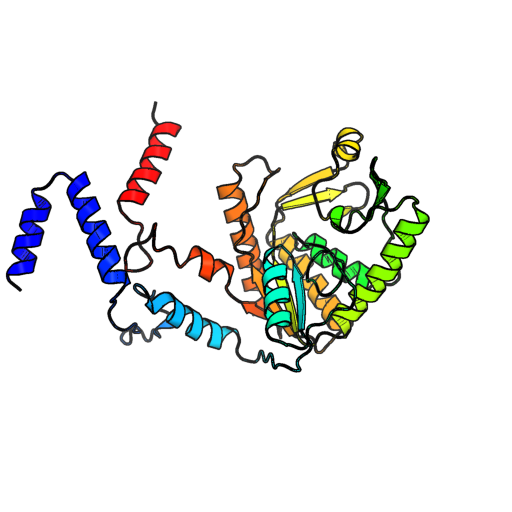 1.00 97.25 82 SER A O 1
ATOM 656 N N . ILE A 1 83 ? -0.912 -6.573 -6.130 1.00 97.06 83 ILE A N 1
ATOM 657 C CA . ILE A 1 83 ? 0.319 -5.808 -6.351 1.00 97.06 83 ILE A CA 1
ATOM 658 C C . ILE A 1 83 ? 0.569 -4.851 -5.180 1.00 97.06 83 ILE A C 1
ATOM 660 O O . ILE A 1 83 ? -0.367 -4.319 -4.574 1.00 97.06 83 ILE A O 1
ATOM 664 N N . GLY A 1 84 ? 1.835 -4.593 -4.856 1.00 95.75 84 GLY A N 1
ATOM 665 C CA . GLY A 1 84 ? 2.207 -3.586 -3.864 1.00 95.75 84 GLY A CA 1
ATOM 666 C C . GLY A 1 84 ? 3.407 -3.990 -3.020 1.00 95.75 84 GLY A C 1
ATOM 667 O O . GLY A 1 84 ? 4.253 -4.768 -3.446 1.00 95.75 84 GLY A O 1
ATOM 668 N N . SER A 1 85 ? 3.492 -3.422 -1.817 1.00 89.88 85 SER A N 1
ATOM 669 C CA . SER A 1 85 ? 4.586 -3.701 -0.870 1.00 89.88 85 SER A CA 1
ATOM 670 C C . SER A 1 85 ? 4.514 -5.103 -0.246 1.00 89.88 85 SER A C 1
ATOM 672 O O . SER A 1 85 ? 3.601 -5.855 -0.545 1.00 89.88 85 SER A O 1
ATOM 674 N N . CYS A 1 86 ? 5.395 -5.422 0.714 1.00 87.88 86 CYS A N 1
ATOM 675 C CA . CYS A 1 86 ? 5.474 -6.734 1.380 1.00 87.88 86 CYS A CA 1
ATOM 676 C C . CYS A 1 86 ? 4.132 -7.306 1.880 1.00 87.88 86 CYS A C 1
ATOM 678 O O . CYS A 1 86 ? 3.970 -8.513 1.935 1.00 87.88 86 CYS A O 1
ATOM 680 N N . PHE A 1 87 ? 3.166 -6.465 2.265 1.00 92.25 87 PHE A N 1
ATOM 681 C CA . PHE A 1 87 ? 1.857 -6.947 2.725 1.00 92.25 87 PHE A CA 1
ATOM 682 C C . PHE A 1 87 ? 0.955 -7.451 1.576 1.00 92.25 87 PHE A C 1
ATOM 684 O O . PHE A 1 87 ? 0.010 -8.192 1.822 1.00 92.25 87 PHE A O 1
ATOM 691 N N . ALA A 1 88 ? 1.267 -7.118 0.319 1.00 93.44 88 ALA A N 1
ATOM 692 C CA . ALA A 1 88 ? 0.655 -7.750 -0.849 1.00 93.44 88 ALA A CA 1
ATOM 693 C C . ALA A 1 88 ? 1.029 -9.240 -0.944 1.00 93.44 88 ALA A C 1
ATOM 695 O O . ALA A 1 88 ? 0.196 -10.043 -1.361 1.00 93.44 88 ALA A O 1
ATOM 696 N N . ASP A 1 89 ? 2.228 -9.624 -0.482 1.00 93.19 89 ASP A N 1
ATOM 697 C CA . ASP A 1 89 ? 2.671 -11.024 -0.469 1.00 93.19 89 ASP A CA 1
ATOM 698 C C . ASP A 1 89 ? 1.741 -11.890 0.406 1.00 93.19 89 ASP A C 1
ATOM 700 O O . ASP A 1 89 ? 1.412 -13.023 0.047 1.00 93.19 89 ASP A O 1
ATOM 704 N N . GLU A 1 90 ? 1.256 -11.334 1.522 1.00 94.88 90 GLU A N 1
ATOM 705 C CA . GLU A 1 90 ? 0.302 -11.987 2.431 1.00 94.88 90 GLU A CA 1
ATOM 706 C C . GLU A 1 90 ? -1.067 -12.191 1.768 1.00 94.88 90 GLU A C 1
ATOM 708 O O . GLU A 1 90 ? -1.678 -13.249 1.918 1.00 94.88 90 GLU A O 1
ATOM 713 N N . PHE A 1 91 ? -1.544 -11.215 0.982 1.00 93.81 91 PHE A N 1
ATOM 714 C CA . PHE A 1 91 ? -2.777 -11.370 0.203 1.00 93.81 91 PHE A CA 1
ATOM 715 C C . PHE A 1 91 ? -2.649 -12.468 -0.840 1.00 93.81 91 PHE A C 1
ATOM 717 O O . PHE A 1 91 ? -3.520 -13.333 -0.932 1.00 93.81 91 PHE A O 1
ATOM 724 N N . ALA A 1 92 ? -1.569 -12.437 -1.614 1.00 94.50 92 ALA A N 1
ATOM 725 C CA . ALA A 1 92 ? -1.313 -13.429 -2.640 1.00 94.50 92 ALA A CA 1
ATOM 726 C C . ALA A 1 92 ? -1.233 -14.840 -2.045 1.00 94.50 92 ALA A C 1
ATOM 728 O O . ALA A 1 92 ? -1.903 -15.756 -2.522 1.00 94.50 92 ALA A O 1
ATOM 729 N N . THR A 1 93 ? -0.476 -14.998 -0.957 1.00 94.81 93 THR A N 1
ATOM 730 C CA . THR A 1 93 ? -0.348 -16.266 -0.227 1.00 94.81 93 THR A CA 1
ATOM 731 C C . THR A 1 93 ? -1.707 -16.737 0.282 1.00 94.81 93 THR A C 1
ATOM 733 O O . THR A 1 93 ? -2.127 -17.846 -0.045 1.00 94.81 93 THR A O 1
ATOM 736 N N . HIS A 1 94 ? -2.454 -15.873 0.978 1.00 95.38 94 HIS A N 1
ATOM 737 C CA . HIS A 1 94 ? -3.781 -16.204 1.495 1.00 95.38 94 HIS A CA 1
ATOM 738 C C . HIS A 1 94 ? -4.743 -16.664 0.393 1.00 95.38 94 HIS A C 1
ATOM 740 O O . HIS A 1 94 ? -5.409 -17.687 0.541 1.00 95.38 94 HIS A O 1
ATOM 746 N N . MET A 1 95 ? -4.821 -15.926 -0.717 1.00 95.44 95 MET A N 1
ATOM 747 C CA . MET A 1 95 ? -5.728 -16.249 -1.820 1.00 95.44 95 MET A CA 1
ATOM 748 C C . MET A 1 95 ? -5.364 -17.591 -2.470 1.00 95.44 95 MET A C 1
ATOM 750 O O . MET A 1 95 ? -6.246 -18.418 -2.705 1.00 95.44 95 MET A O 1
ATOM 754 N N . ARG A 1 96 ? -4.069 -17.842 -2.704 1.00 94.06 96 ARG A N 1
ATOM 755 C CA . ARG A 1 96 ? -3.577 -19.085 -3.320 1.00 94.06 96 ARG A CA 1
ATOM 756 C C . ARG A 1 96 ? -3.791 -20.296 -2.414 1.00 94.06 96 ARG A C 1
ATOM 758 O O . ARG A 1 96 ? -4.338 -21.296 -2.867 1.00 94.06 96 ARG A O 1
ATOM 765 N N . GLU A 1 97 ? -3.428 -20.201 -1.136 1.00 95.69 97 GLU A N 1
ATOM 766 C CA . GLU A 1 97 ? -3.594 -21.294 -0.165 1.00 95.69 97 GLU A CA 1
ATOM 767 C C . GLU A 1 97 ? -5.063 -21.643 0.088 1.00 95.69 97 GLU A C 1
ATOM 769 O O . GLU A 1 97 ? -5.398 -22.795 0.362 1.00 95.69 97 GLU A O 1
ATOM 774 N N . ARG A 1 98 ? -5.957 -20.654 -0.012 1.00 96.69 98 ARG A N 1
ATOM 775 C CA . ARG A 1 98 ? -7.402 -20.860 0.136 1.00 96.69 98 ARG A CA 1
ATOM 776 C C . ARG A 1 98 ? -8.090 -21.317 -1.149 1.00 96.69 98 ARG A C 1
ATOM 778 O O . ARG A 1 98 ? -9.275 -21.626 -1.084 1.00 96.69 98 ARG A O 1
ATOM 785 N N . GLY A 1 99 ? -7.374 -21.405 -2.271 1.00 96.38 99 GLY A N 1
ATOM 786 C CA . GLY A 1 99 ? -7.890 -21.918 -3.541 1.00 96.38 99 GLY A CA 1
ATOM 787 C C . GLY A 1 99 ? -8.728 -20.922 -4.344 1.00 96.38 99 GLY A C 1
ATOM 788 O O . GLY A 1 99 ? -9.556 -21.347 -5.146 1.00 96.38 99 GLY A O 1
ATOM 789 N N . PHE A 1 100 ? -8.560 -19.614 -4.123 1.00 97.62 100 PHE A N 1
ATOM 790 C CA . PHE A 1 100 ? -9.163 -18.607 -4.998 1.00 97.62 100 PHE A CA 1
ATOM 791 C C . PHE A 1 100 ? -8.537 -18.672 -6.395 1.00 97.62 100 PHE A C 1
ATOM 793 O O . PHE A 1 100 ? -7.373 -19.050 -6.550 1.00 97.62 100 PHE A O 1
ATOM 800 N N . ASN A 1 101 ? -9.293 -18.244 -7.406 1.00 97.56 101 ASN A N 1
ATOM 801 C CA . ASN A 1 101 ? -8.812 -18.036 -8.767 1.00 97.56 101 ASN A CA 1
ATOM 802 C C . ASN A 1 101 ? -7.825 -16.855 -8.809 1.00 97.56 101 ASN A C 1
ATOM 804 O O . ASN A 1 101 ? -8.166 -15.728 -9.162 1.00 97.56 101 ASN A O 1
ATOM 808 N N . TYR A 1 102 ? -6.599 -17.106 -8.363 1.00 97.56 102 TYR A N 1
ATOM 809 C CA . TYR A 1 102 ? -5.545 -16.110 -8.298 1.00 97.56 102 TYR A CA 1
ATOM 810 C C . TYR A 1 102 ? -4.810 -16.022 -9.637 1.00 97.56 102 TYR A C 1
ATOM 812 O O . TYR A 1 102 ? -4.272 -17.014 -10.133 1.00 97.56 102 TYR A O 1
ATOM 820 N N . VAL A 1 103 ? -4.757 -14.820 -10.208 1.00 97.06 103 VAL A N 1
ATOM 821 C CA . VAL A 1 103 ? -4.059 -14.542 -11.463 1.00 97.06 103 VAL A CA 1
ATOM 822 C C . VAL A 1 103 ? -2.553 -14.626 -11.225 1.00 97.06 103 VAL A C 1
ATOM 824 O O . VAL A 1 103 ? -2.009 -13.871 -10.419 1.00 97.06 103 VAL A O 1
ATOM 827 N N . ALA A 1 104 ? -1.884 -15.528 -11.943 1.00 93.06 104 ALA A N 1
ATOM 828 C CA . ALA A 1 104 ? -0.436 -15.732 -11.923 1.00 93.06 104 ALA A CA 1
ATOM 829 C C . ALA A 1 104 ? 0.098 -15.753 -13.367 1.00 93.06 104 ALA A C 1
ATOM 831 O O . ALA A 1 104 ? 0.282 -16.809 -13.969 1.00 93.06 104 ALA A O 1
ATOM 832 N N . ALA A 1 105 ? 0.282 -14.567 -13.947 1.00 95.44 105 ALA A N 1
ATOM 833 C CA . ALA A 1 105 ? 0.665 -14.376 -15.346 1.00 95.44 105 ALA A CA 1
ATOM 834 C C . ALA A 1 105 ? 2.162 -14.611 -15.621 1.00 95.44 105 ALA A C 1
ATOM 836 O O . ALA A 1 105 ? 2.550 -14.775 -16.784 1.00 95.44 105 ALA A O 1
ATOM 837 N N . GLU A 1 106 ? 2.984 -14.602 -14.569 1.00 93.94 106 GLU A N 1
ATOM 838 C CA . GLU A 1 106 ? 4.427 -14.840 -14.586 1.00 93.94 106 GLU A CA 1
ATOM 839 C C . GLU A 1 106 ? 4.862 -15.452 -13.250 1.00 93.94 106 GLU A C 1
ATOM 841 O O . GLU A 1 106 ? 4.315 -15.107 -12.203 1.00 93.94 106 GLU A O 1
ATOM 846 N N . SER A 1 107 ? 5.853 -16.343 -13.274 1.00 80.12 107 SER A N 1
ATOM 847 C CA . SER A 1 107 ? 6.507 -16.816 -12.053 1.00 80.12 107 SER A CA 1
ATOM 848 C C . SER A 1 107 ? 7.431 -15.738 -11.486 1.00 80.12 107 SER A C 1
ATOM 850 O O . SER A 1 107 ? 8.233 -15.169 -12.225 1.00 80.12 107 SER A O 1
ATOM 852 N N . ASP A 1 108 ? 7.366 -15.522 -10.179 1.00 69.69 108 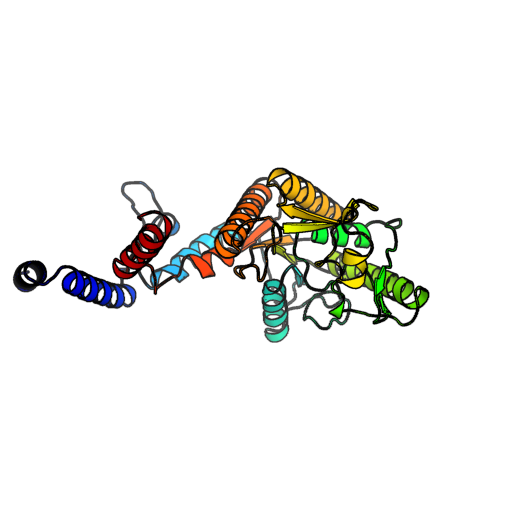ASP A N 1
ATOM 853 C CA . ASP A 1 108 ? 8.184 -14.567 -9.426 1.00 69.69 108 ASP A CA 1
ATOM 854 C C . ASP A 1 108 ? 8.793 -15.297 -8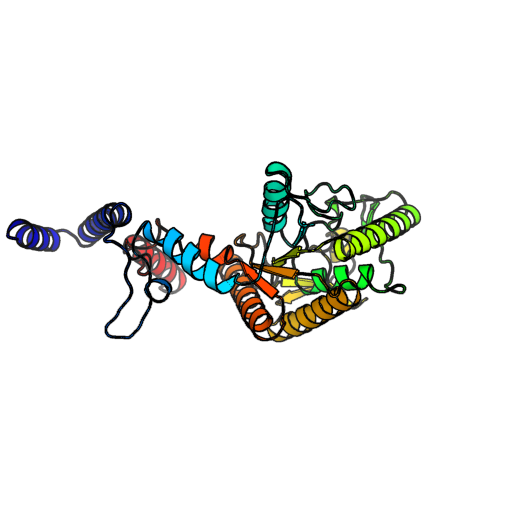.206 1.00 69.69 108 ASP A C 1
ATOM 856 O O . ASP A 1 108 ? 8.305 -16.352 -7.783 1.00 69.69 108 ASP A O 1
ATOM 860 N N . ILE A 1 109 ? 9.884 -14.759 -7.660 1.00 80.75 109 ILE A N 1
ATOM 861 C CA . ILE A 1 109 ? 10.406 -15.102 -6.330 1.00 80.75 109 ILE A CA 1
ATOM 862 C C . ILE A 1 109 ? 9.414 -14.721 -5.214 1.00 80.75 109 ILE A C 1
ATOM 864 O O . ILE A 1 109 ? 9.446 -15.307 -4.131 1.00 80.75 109 ILE A O 1
ATOM 868 N N . PHE A 1 110 ? 8.524 -13.762 -5.480 1.00 82.50 110 PHE A N 1
ATOM 869 C CA . PHE A 1 110 ? 7.401 -13.370 -4.632 1.00 82.50 110 PHE A CA 1
ATOM 870 C C . PHE A 1 110 ? 6.087 -14.011 -5.119 1.00 82.50 110 PHE A C 1
ATOM 872 O O . PHE A 1 110 ? 5.959 -14.379 -6.283 1.00 82.50 110 PHE A O 1
ATOM 879 N N . PRO A 1 111 ? 5.052 -14.144 -4.271 1.00 82.56 111 PRO A N 1
ATOM 880 C CA . PRO A 1 111 ? 3.789 -14.776 -4.669 1.00 82.56 111 PRO A CA 1
ATOM 881 C C . PRO A 1 111 ? 2.897 -13.909 -5.589 1.00 82.56 111 PRO A C 1
ATOM 883 O O . PRO A 1 111 ? 1.747 -14.289 -5.826 1.00 82.56 111 PRO A O 1
ATOM 886 N N . ALA A 1 112 ? 3.400 -12.778 -6.100 1.00 86.19 112 ALA A N 1
ATOM 887 C CA . ALA A 1 112 ? 2.680 -11.764 -6.874 1.00 86.19 112 ALA A CA 1
ATOM 888 C C . ALA A 1 112 ? 2.058 -12.287 -8.188 1.00 86.19 112 ALA A C 1
ATOM 890 O O . ALA A 1 112 ? 2.334 -13.396 -8.642 1.00 86.19 112 ALA A O 1
ATOM 891 N N . SER A 1 113 ? 1.163 -11.491 -8.791 1.00 93.31 113 SER A N 1
ATOM 892 C CA . SER A 1 113 ? 0.465 -11.881 -10.031 1.00 93.31 113 SER A CA 1
ATOM 893 C C . SER A 1 113 ? 1.321 -11.802 -11.296 1.00 93.31 113 SER A C 1
ATOM 895 O O . SER A 1 113 ? 1.016 -12.475 -12.278 1.00 93.31 113 SER A O 1
ATOM 897 N N . ALA A 1 114 ? 2.377 -10.997 -11.279 1.00 94.50 114 ALA A N 1
ATOM 898 C CA . ALA A 1 114 ? 3.452 -10.991 -12.262 1.00 94.50 114 ALA A CA 1
ATOM 899 C C . ALA A 1 114 ? 4.755 -10.602 -11.552 1.00 94.50 114 ALA A C 1
ATOM 901 O O . ALA A 1 114 ? 4.715 -10.162 -10.401 1.00 94.50 114 ALA A O 1
ATOM 902 N N . ASN A 1 115 ? 5.891 -10.723 -12.240 1.00 92.75 115 ASN A N 1
ATOM 903 C CA . ASN A 1 115 ? 7.223 -10.564 -11.658 1.00 92.75 115 ASN A CA 1
ATOM 904 C C . ASN A 1 115 ? 7.641 -9.092 -11.476 1.00 92.75 115 ASN A C 1
ATOM 906 O O . ASN A 1 115 ? 8.663 -8.636 -11.998 1.00 92.75 115 ASN A O 1
ATOM 910 N N . TRP A 1 116 ? 6.778 -8.319 -10.809 1.00 93.19 116 TRP A N 1
ATOM 911 C CA . TRP A 1 116 ? 6.955 -6.897 -10.503 1.00 93.19 116 TRP A CA 1
ATOM 912 C C . TRP A 1 116 ? 7.939 -6.669 -9.357 1.00 93.19 116 TRP A C 1
ATOM 914 O O . TRP A 1 116 ? 8.544 -5.597 -9.261 1.00 93.19 116 TRP A O 1
ATOM 924 N N . GLY A 1 117 ? 8.063 -7.657 -8.468 1.00 91.50 117 GLY A N 1
ATOM 925 C CA . GLY A 1 117 ? 8.600 -7.457 -7.132 1.00 91.50 117 GLY A CA 1
ATOM 926 C C . GLY A 1 117 ? 7.655 -6.656 -6.267 1.00 91.50 117 GLY A C 1
ATOM 927 O O . GLY A 1 117 ? 6.490 -6.426 -6.606 1.00 91.50 117 GLY A O 1
ATOM 928 N N . ARG A 1 118 ? 8.168 -6.169 -5.140 1.00 92.31 118 ARG A N 1
ATOM 929 C CA . ARG A 1 118 ? 7.379 -5.302 -4.279 1.00 92.31 118 ARG A CA 1
ATOM 930 C C . ARG A 1 118 ? 7.398 -3.891 -4.832 1.00 92.31 118 ARG A C 1
ATOM 932 O O . ARG A 1 118 ? 8.435 -3.254 -5.020 1.00 92.31 118 ARG A O 1
ATOM 939 N N . VAL A 1 119 ? 6.200 -3.369 -5.017 1.00 95.44 119 VAL A N 1
ATOM 940 C CA . VAL A 1 119 ? 5.958 -2.026 -5.527 1.00 95.44 119 VAL A CA 1
ATOM 941 C C . VAL A 1 119 ? 5.682 -1.111 -4.342 1.00 95.44 119 VAL A C 1
ATOM 943 O O . VAL A 1 119 ? 4.661 -1.228 -3.663 1.00 95.44 119 VAL A O 1
ATOM 946 N N . TYR A 1 120 ? 6.633 -0.229 -4.037 1.00 94.75 120 TYR A N 1
ATOM 947 C CA . TYR A 1 120 ? 6.623 0.509 -2.774 1.00 94.75 120 TYR A CA 1
ATOM 948 C C . TYR A 1 120 ? 5.843 1.819 -2.826 1.00 94.75 120 TYR A C 1
ATOM 950 O O . TYR A 1 120 ? 5.025 2.048 -1.940 1.00 94.75 120 TYR A O 1
ATOM 958 N N . THR A 1 121 ? 6.072 2.669 -3.824 1.00 97.25 121 THR A N 1
ATOM 959 C CA . THR A 1 121 ? 5.420 3.983 -3.928 1.00 97.25 121 THR A CA 1
ATOM 960 C C . THR A 1 121 ? 4.316 3.978 -4.979 1.00 97.25 121 THR A C 1
ATOM 962 O O . THR A 1 121 ? 4.329 3.155 -5.900 1.00 97.25 121 THR A O 1
ATOM 965 N N . ILE A 1 122 ? 3.375 4.921 -4.876 1.00 98.06 122 ILE A N 1
ATOM 966 C CA . ILE A 1 122 ? 2.336 5.108 -5.898 1.00 98.06 122 ILE A CA 1
ATOM 967 C C . ILE A 1 122 ? 2.968 5.462 -7.247 1.00 98.06 122 ILE A C 1
ATOM 969 O O . ILE A 1 122 ? 2.514 4.959 -8.269 1.00 98.06 122 ILE A O 1
ATOM 973 N N . GLN A 1 123 ? 4.060 6.230 -7.274 1.00 97.25 123 GLN A N 1
ATOM 974 C CA . GLN A 1 123 ? 4.762 6.521 -8.525 1.00 97.25 123 GLN A CA 1
ATOM 975 C C . GLN A 1 123 ? 5.360 5.264 -9.177 1.00 97.25 123 GLN A C 1
ATOM 977 O O . GLN A 1 123 ? 5.241 5.091 -10.391 1.00 97.25 123 GLN A O 1
ATOM 982 N N . CYS A 1 124 ? 5.958 4.352 -8.400 1.00 97.56 124 CYS A N 1
ATOM 983 C CA . CYS A 1 124 ? 6.415 3.070 -8.945 1.00 97.56 124 CYS A CA 1
ATOM 984 C C . CYS A 1 124 ? 5.234 2.250 -9.479 1.00 97.56 124 CYS A C 1
ATOM 986 O O . CYS A 1 124 ? 5.316 1.712 -10.579 1.00 97.56 124 CYS A O 1
ATOM 988 N N . LEU A 1 125 ? 4.111 2.211 -8.753 1.00 98.12 125 LEU A N 1
ATOM 989 C CA . LEU A 1 125 ? 2.890 1.539 -9.207 1.00 98.12 125 LEU A CA 1
ATOM 990 C C . LEU A 1 125 ? 2.343 2.143 -10.503 1.00 98.12 125 LEU A C 1
ATOM 992 O O . LEU A 1 125 ? 1.977 1.415 -11.423 1.00 98.12 125 LEU A O 1
ATOM 996 N N . ARG A 1 126 ? 2.330 3.470 -10.605 1.00 98.06 126 ARG A N 1
ATOM 997 C CA . ARG A 1 126 ? 1.931 4.181 -11.814 1.00 98.06 126 ARG A CA 1
ATOM 998 C C . ARG A 1 126 ? 2.813 3.789 -12.992 1.00 98.06 126 ARG A C 1
ATOM 1000 O O . ARG A 1 126 ? 2.288 3.478 -14.055 1.00 98.06 126 ARG A O 1
ATOM 1007 N N . GLN A 1 127 ? 4.130 3.740 -12.807 1.00 97.75 127 GLN A N 1
ATOM 1008 C CA . GLN A 1 127 ? 5.056 3.301 -13.853 1.00 97.75 127 GLN A CA 1
ATOM 1009 C C . GLN A 1 127 ? 4.821 1.851 -14.275 1.00 97.75 127 GLN A C 1
ATOM 1011 O O . GLN A 1 127 ? 4.882 1.572 -15.470 1.00 97.75 127 GLN A O 1
ATOM 1016 N N . VAL A 1 128 ? 4.496 0.960 -13.329 1.00 97.94 128 VAL A N 1
ATOM 1017 C CA . VAL A 1 128 ? 4.090 -0.418 -13.640 1.00 97.94 128 VAL A CA 1
ATOM 1018 C C . VAL A 1 128 ? 2.895 -0.427 -14.583 1.00 97.94 128 VAL A C 1
ATOM 1020 O O . VAL A 1 128 ? 2.933 -1.067 -15.634 1.00 97.94 128 VAL A O 1
ATOM 1023 N N . VAL A 1 129 ? 1.849 0.332 -14.262 1.00 98.38 129 VAL A N 1
ATOM 1024 C CA . VAL A 1 129 ? 0.671 0.438 -15.130 1.00 98.38 129 VAL A CA 1
ATOM 1025 C C . VAL A 1 129 ? 1.037 1.054 -16.482 1.00 98.38 129 VAL A C 1
ATOM 1027 O O . VAL A 1 129 ? 0.624 0.530 -17.515 1.00 98.38 129 VAL A O 1
ATOM 1030 N N . MET A 1 130 ? 1.848 2.115 -16.509 1.00 97.81 130 MET A N 1
ATOM 1031 C CA . MET A 1 130 ? 2.271 2.772 -17.749 1.00 97.81 130 MET A CA 1
ATOM 1032 C C . MET A 1 130 ? 2.999 1.810 -18.689 1.00 97.81 130 MET A C 1
ATOM 1034 O O . MET A 1 130 ? 2.581 1.675 -19.834 1.00 97.81 130 MET A O 1
ATOM 1038 N N . TYR A 1 131 ? 4.026 1.092 -18.223 1.00 97.38 131 TYR A N 1
ATOM 1039 C CA . TYR A 1 131 ? 4.767 0.178 -19.098 1.00 97.38 131 TYR A CA 1
ATOM 1040 C C . TYR A 1 131 ? 3.972 -1.063 -19.515 1.00 97.38 131 TYR A C 1
ATOM 1042 O O . TYR A 1 131 ? 4.397 -1.795 -20.404 1.00 97.38 131 TYR A O 1
ATOM 1050 N N . SER A 1 132 ? 2.859 -1.342 -18.832 1.00 97.69 132 SER A N 1
ATOM 1051 C CA . SER A 1 132 ? 1.977 -2.477 -19.132 1.00 97.69 132 SER A CA 1
ATOM 1052 C C . SER A 1 132 ? 0.888 -2.106 -20.134 1.00 97.69 132 SER A C 1
ATOM 1054 O O . SER A 1 132 ? 0.336 -2.968 -20.818 1.00 97.69 132 SER A O 1
ATOM 1056 N N . THR A 1 133 ? 0.548 -0.820 -20.203 1.00 95.56 133 THR A N 1
ATOM 1057 C CA . THR A 1 133 ? -0.567 -0.312 -21.009 1.00 95.56 133 THR A CA 1
ATOM 1058 C C . THR A 1 133 ? -0.103 0.421 -22.263 1.00 95.56 133 THR A C 1
ATOM 1060 O O . THR A 1 133 ? -0.786 0.308 -23.279 1.00 95.56 133 THR A O 1
ATOM 1063 N N . ALA A 1 134 ? 1.046 1.102 -22.220 1.00 93.88 134 ALA A N 1
ATOM 1064 C CA . ALA A 1 134 ? 1.611 1.846 -23.342 1.00 93.88 134 ALA A CA 1
ATOM 1065 C C . ALA A 1 134 ? 2.581 0.998 -24.178 1.00 93.88 134 ALA A C 1
ATOM 1067 O O . ALA A 1 134 ? 3.463 0.330 -23.634 1.00 93.88 134 ALA A O 1
ATOM 1068 N N . ASP A 1 135 ? 2.450 1.082 -25.502 1.00 88.31 135 ASP A N 1
ATOM 1069 C CA . ASP A 1 135 ? 3.284 0.334 -26.450 1.00 88.31 135 ASP A CA 1
ATOM 1070 C C . ASP A 1 135 ? 4.699 0.929 -26.599 1.00 88.31 135 ASP A C 1
ATOM 1072 O O . ASP A 1 135 ? 5.647 0.218 -26.929 1.00 88.31 135 ASP A O 1
ATOM 1076 N N . ASP A 1 136 ? 4.861 2.227 -26.329 1.00 90.88 136 ASP A N 1
ATOM 1077 C CA . ASP A 1 136 ? 6.084 3.008 -26.550 1.00 90.88 136 ASP A CA 1
ATOM 1078 C C . ASP A 1 136 ? 6.846 3.354 -25.258 1.00 90.88 136 ASP A C 1
ATOM 1080 O O . ASP A 1 136 ? 7.770 4.172 -25.268 1.00 90.88 136 ASP A O 1
ATOM 1084 N N . PHE A 1 137 ? 6.509 2.717 -24.131 1.00 95.25 137 PHE A N 1
ATOM 1085 C CA . PHE A 1 137 ? 7.201 2.982 -22.872 1.00 95.25 137 PHE A CA 1
ATOM 1086 C C . PHE A 1 137 ? 8.688 2.563 -22.960 1.00 95.25 137 PHE A C 1
ATOM 1088 O O . PHE A 1 137 ? 8.974 1.396 -23.261 1.00 95.25 137 PHE A O 1
ATOM 1095 N N . PRO A 1 138 ? 9.659 3.440 -22.633 1.00 94.56 138 PRO A N 1
ATOM 1096 C CA . PRO A 1 138 ? 11.084 3.143 -22.787 1.00 94.56 138 PRO A CA 1
ATOM 1097 C C . PRO A 1 138 ? 11.523 1.879 -22.044 1.00 94.56 138 PRO A C 1
ATOM 1099 O O . PRO A 1 138 ? 11.103 1.634 -20.911 1.00 94.56 138 PRO A O 1
ATOM 1102 N N . ILE A 1 139 ? 12.390 1.070 -22.655 1.00 94.94 139 ILE A N 1
ATOM 1103 C CA . ILE A 1 139 ? 13.072 -0.022 -21.950 1.00 94.94 139 ILE A CA 1
ATOM 1104 C C . ILE A 1 139 ? 14.304 0.558 -21.271 1.00 94.94 139 ILE A C 1
ATOM 1106 O O . ILE A 1 139 ? 15.207 1.069 -21.930 1.00 94.94 139 ILE A O 1
ATOM 1110 N N . LEU A 1 140 ? 14.308 0.498 -19.944 1.00 93.56 140 LEU A N 1
ATOM 1111 C CA . LEU A 1 140 ? 15.412 0.967 -19.123 1.00 93.56 140 LEU A CA 1
ATOM 1112 C C . LEU A 1 140 ? 16.245 -0.226 -18.688 1.00 93.56 140 LEU A C 1
ATOM 1114 O O . LEU A 1 140 ? 15.703 -1.235 -18.244 1.00 93.56 140 LEU A O 1
ATOM 1118 N N . THR A 1 141 ? 17.559 -0.078 -18.774 1.00 94.81 141 THR A N 1
ATOM 1119 C CA . THR A 1 141 ? 18.514 -1.065 -18.277 1.00 94.81 141 THR A CA 1
ATOM 1120 C C . THR A 1 141 ? 19.674 -0.342 -17.625 1.00 94.81 141 THR A C 1
ATOM 1122 O O . THR A 1 141 ? 20.268 0.546 -18.239 1.00 94.81 141 THR A O 1
ATOM 1125 N N . GLU A 1 142 ? 20.021 -0.748 -16.414 1.00 94.75 142 GLU A N 1
ATOM 1126 C CA . GLU A 1 142 ? 21.215 -0.292 -15.707 1.00 94.75 142 GLU A CA 1
ATOM 1127 C C . GLU A 1 142 ? 22.144 -1.485 -15.466 1.00 94.75 142 GLU A C 1
ATOM 1129 O O . GLU A 1 142 ? 21.734 -2.641 -15.580 1.00 94.75 142 GLU A O 1
ATOM 1134 N N . HIS A 1 143 ? 23.406 -1.206 -15.152 1.00 93.69 143 HIS A N 1
ATOM 1135 C CA . HIS A 1 143 ? 24.425 -2.229 -14.942 1.00 93.69 143 HIS A CA 1
ATOM 1136 C C . HIS A 1 143 ? 25.015 -2.114 -13.536 1.00 93.69 143 HIS A C 1
ATOM 1138 O O . HIS A 1 143 ? 25.474 -1.044 -13.128 1.00 93.69 143 HIS A O 1
ATOM 1144 N N . SER A 1 144 ? 25.012 -3.221 -12.797 1.00 90.88 144 SER A N 1
ATOM 1145 C CA . SER A 1 144 ? 25.747 -3.391 -11.543 1.00 90.88 144 SER A CA 1
ATOM 1146 C C . SER A 1 144 ? 26.916 -4.365 -11.757 1.00 90.88 144 SER A C 1
ATOM 1148 O O . SER A 1 144 ? 26.983 -5.018 -12.797 1.00 90.88 144 SER A O 1
ATOM 1150 N N . PRO A 1 145 ? 27.837 -4.518 -10.787 1.00 89.31 145 PRO A N 1
ATOM 1151 C CA . PRO A 1 145 ? 28.864 -5.562 -10.853 1.00 89.31 145 PRO A CA 1
ATOM 1152 C C . PRO A 1 145 ? 28.312 -6.988 -11.013 1.00 89.31 145 PRO A C 1
ATOM 1154 O O . 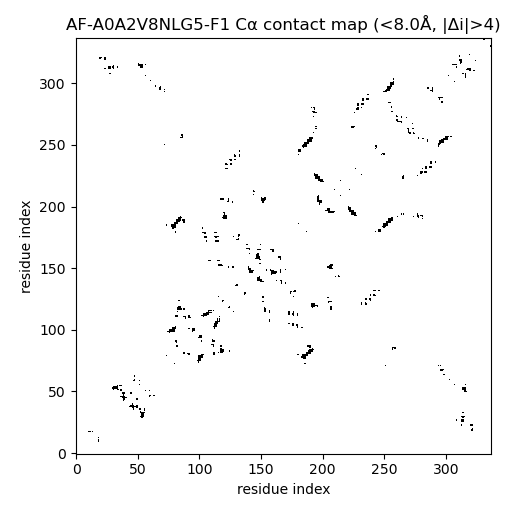PRO A 1 145 ? 29.026 -7.856 -11.506 1.00 89.31 145 PRO A O 1
ATOM 1157 N N . ASP A 1 146 ? 27.058 -7.218 -10.616 1.00 89.50 146 ASP A N 1
ATOM 1158 C CA . ASP A 1 146 ? 26.406 -8.529 -10.651 1.00 89.50 146 ASP A CA 1
ATOM 1159 C C . ASP A 1 146 ? 25.610 -8.772 -11.952 1.00 89.50 146 ASP A C 1
ATOM 1161 O O . ASP A 1 146 ? 25.144 -9.887 -12.186 1.00 89.50 146 ASP A O 1
ATOM 1165 N N . GLY A 1 147 ? 25.447 -7.750 -12.804 1.00 93.88 147 GLY A N 1
ATOM 1166 C CA . GLY A 1 147 ? 24.799 -7.861 -14.114 1.00 93.88 147 GLY A CA 1
ATOM 1167 C C . GLY A 1 147 ? 23.897 -6.682 -14.491 1.00 93.88 147 GLY A C 1
ATOM 1168 O O . GLY A 1 147 ? 23.788 -5.672 -13.792 1.00 93.88 147 GLY A O 1
ATOM 1169 N N . TRP A 1 148 ? 23.231 -6.824 -15.635 1.00 96.00 148 TRP A N 1
ATOM 1170 C CA . TRP A 1 148 ? 22.224 -5.897 -16.148 1.00 96.00 148 TRP A CA 1
ATOM 1171 C C . TRP A 1 148 ? 20.875 -6.117 -15.468 1.00 96.00 148 TRP A C 1
ATOM 1173 O O . TRP A 1 148 ? 20.477 -7.259 -15.247 1.00 96.00 148 TRP A O 1
ATOM 1183 N N . PHE A 1 149 ? 20.149 -5.045 -15.162 1.00 95.44 149 PHE A N 1
ATOM 1184 C CA . PHE A 1 149 ? 18.851 -5.128 -14.490 1.00 95.44 149 PHE A CA 1
ATOM 1185 C C . PHE A 1 149 ? 17.894 -4.009 -14.910 1.00 95.44 149 PHE A C 1
ATOM 1187 O O . PHE A 1 149 ? 18.292 -2.987 -15.473 1.00 95.44 149 PHE A O 1
ATOM 1194 N N . ASP A 1 150 ? 16.616 -4.217 -14.596 1.00 95.94 150 ASP A N 1
ATOM 1195 C CA . ASP A 1 150 ? 15.537 -3.243 -14.760 1.00 95.94 150 ASP A CA 1
ATOM 1196 C C . ASP A 1 150 ? 15.435 -2.347 -13.508 1.00 95.94 150 ASP A C 1
ATOM 1198 O O . ASP A 1 150 ? 15.068 -2.850 -12.443 1.00 95.94 150 ASP A O 1
ATOM 1202 N N . PRO A 1 151 ? 15.722 -1.032 -13.583 1.00 95.50 151 PRO A N 1
ATOM 1203 C CA . PRO A 1 151 ? 15.643 -0.144 -12.418 1.00 95.50 151 PRO A CA 1
ATOM 1204 C C . PRO A 1 151 ? 14.207 0.080 -11.908 1.00 95.50 151 PRO A C 1
ATOM 1206 O O . PRO A 1 151 ? 14.012 0.582 -10.795 1.00 95.50 151 PRO A O 1
ATOM 1209 N N . LEU A 1 152 ? 13.190 -0.278 -12.703 1.00 95.88 152 LEU A N 1
ATOM 1210 C CA . LEU A 1 152 ? 11.777 -0.148 -12.334 1.00 95.88 152 LEU A CA 1
ATOM 1211 C C . LEU A 1 152 ? 11.255 -1.352 -11.542 1.00 95.88 152 LEU A C 1
ATOM 1213 O O . LEU A 1 152 ? 10.093 -1.356 -11.135 1.00 95.88 152 LEU A O 1
ATOM 1217 N N . ARG A 1 153 ? 12.108 -2.352 -11.306 1.00 93.25 153 ARG A N 1
ATOM 1218 C CA . ARG A 1 153 ? 11.812 -3.577 -10.564 1.00 93.25 153 ARG A CA 1
ATOM 1219 C C . ARG A 1 153 ? 12.873 -3.846 -9.500 1.00 93.25 153 ARG A C 1
ATOM 1221 O O . ARG A 1 153 ? 13.950 -3.252 -9.506 1.00 93.25 153 ARG A O 1
ATOM 1228 N N . GLU A 1 154 ? 12.563 -4.705 -8.530 1.00 87.69 154 GLU A N 1
ATOM 1229 C CA . GLU A 1 154 ? 13.565 -5.086 -7.530 1.00 87.69 154 GLU A CA 1
ATOM 1230 C C . GLU A 1 154 ? 14.702 -5.883 -8.176 1.00 87.69 154 GLU A C 1
ATOM 1232 O O . GLU A 1 154 ? 14.461 -6.825 -8.921 1.00 87.69 154 GLU A O 1
ATOM 1237 N N . THR A 1 155 ? 15.952 -5.565 -7.838 1.00 77.12 155 THR A N 1
ATOM 1238 C CA . THR A 1 155 ? 17.130 -6.254 -8.397 1.00 77.12 155 THR A CA 1
ATOM 1239 C C . THR A 1 155 ? 17.157 -7.751 -8.086 1.00 77.12 155 THR A C 1
ATOM 1241 O O . THR A 1 155 ? 17.703 -8.524 -8.866 1.00 77.12 155 THR A O 1
ATOM 1244 N N . ALA A 1 156 ? 16.528 -8.176 -6.983 1.00 78.00 156 ALA A N 1
ATOM 1245 C CA . ALA A 1 156 ? 16.395 -9.585 -6.610 1.00 78.00 156 ALA A CA 1
ATOM 1246 C C . ALA A 1 156 ? 15.634 -10.427 -7.654 1.00 78.00 156 ALA A C 1
ATOM 1248 O O . ALA A 1 156 ? 15.763 -11.646 -7.662 1.00 78.00 156 ALA A O 1
ATOM 1249 N N . ILE A 1 157 ? 14.858 -9.784 -8.527 1.00 80.88 157 ILE A N 1
ATOM 1250 C CA . ILE A 1 157 ? 14.020 -10.440 -9.533 1.00 80.88 157 ILE A CA 1
ATOM 1251 C C . ILE A 1 157 ? 14.818 -10.919 -10.744 1.00 80.88 157 ILE A C 1
ATOM 1253 O O . ILE A 1 157 ? 14.438 -11.890 -11.398 1.00 80.88 157 ILE A O 1
ATOM 1257 N N . GLY A 1 158 ? 15.905 -10.231 -11.086 1.00 82.50 158 GLY A N 1
ATOM 1258 C CA . GLY A 1 158 ? 16.631 -10.548 -12.304 1.00 82.50 158 GLY A CA 1
ATOM 1259 C C . GLY A 1 158 ? 17.880 -9.708 -12.483 1.00 82.50 158 GLY A C 1
ATOM 1260 O O . GLY A 1 158 ? 17.808 -8.488 -12.629 1.00 82.50 158 GLY A O 1
ATOM 1261 N N . LEU A 1 159 ? 19.011 -10.405 -12.527 1.00 92.62 159 LEU A N 1
ATOM 1262 C CA . LEU A 1 159 ? 20.296 -9.905 -12.991 1.00 92.62 159 LEU A CA 1
ATOM 1263 C C . LEU A 1 159 ? 20.684 -10.719 -14.221 1.00 92.62 159 LEU A C 1
ATOM 1265 O O . LEU A 1 159 ? 20.668 -11.951 -14.190 1.00 92.62 159 LEU A O 1
ATOM 1269 N N . PHE A 1 160 ? 21.002 -10.028 -15.307 1.00 95.25 160 PHE A N 1
ATOM 1270 C CA . PHE A 1 160 ? 21.255 -10.639 -16.604 1.00 95.25 160 PHE A CA 1
ATOM 1271 C C . PHE A 1 160 ? 22.715 -10.430 -17.021 1.00 95.25 160 PHE A C 1
ATOM 1273 O O . PHE A 1 160 ? 23.240 -9.325 -16.881 1.00 95.25 160 PHE A O 1
ATOM 1280 N N . PRO A 1 161 ? 23.383 -11.452 -17.581 1.00 96.00 161 PRO A N 1
ATOM 1281 C CA . PRO A 1 161 ? 24.761 -11.326 -18.060 1.00 96.00 161 PRO A CA 1
ATOM 1282 C C . PRO A 1 161 ? 24.956 -10.263 -19.149 1.00 96.00 161 PRO A C 1
ATOM 1284 O O . PRO A 1 161 ? 26.027 -9.669 -19.251 1.00 96.00 161 PRO A O 1
ATOM 1287 N N . THR A 1 162 ? 23.935 -10.027 -19.976 1.00 97.50 162 THR A N 1
ATOM 1288 C CA . THR A 1 162 ? 23.992 -9.100 -21.115 1.00 97.50 162 THR A CA 1
ATOM 1289 C C . THR A 1 162 ? 22.804 -8.148 -21.110 1.00 97.50 162 THR A C 1
ATOM 1291 O O . THR A 1 162 ? 21.739 -8.465 -20.569 1.00 97.50 162 THR A O 1
ATOM 1294 N N . ARG A 1 163 ? 22.980 -6.981 -21.737 1.00 97.62 163 ARG A N 1
ATOM 1295 C CA . ARG A 1 163 ? 21.926 -5.972 -21.852 1.00 97.62 163 ARG A CA 1
ATOM 1296 C C . ARG A 1 163 ? 20.744 -6.513 -22.650 1.00 97.62 163 ARG A C 1
ATOM 1298 O O . ARG A 1 163 ? 19.605 -6.339 -22.244 1.00 97.62 163 ARG A O 1
ATOM 1305 N N . GLU A 1 164 ? 21.016 -7.231 -23.731 1.00 97.88 164 GLU A N 1
ATOM 1306 C CA . GLU A 1 164 ? 20.015 -7.801 -24.633 1.00 97.88 164 GLU A CA 1
ATOM 1307 C C . GLU A 1 164 ? 19.116 -8.811 -23.906 1.00 97.88 164 GLU A C 1
ATOM 1309 O O . GLU A 1 164 ? 17.899 -8.800 -24.079 1.00 97.88 164 GLU A O 1
ATOM 1314 N N . GLN A 1 165 ? 19.696 -9.643 -23.031 1.00 97.06 165 GLN A N 1
ATOM 1315 C CA . GLN A 1 165 ? 18.930 -10.564 -22.184 1.00 97.06 165 GLN A CA 1
ATOM 1316 C C . GLN A 1 165 ? 18.044 -9.823 -21.176 1.00 97.06 165 GLN A C 1
ATOM 1318 O O . GLN A 1 165 ? 16.909 -10.243 -20.951 1.00 97.06 165 GLN A O 1
ATOM 1323 N N . ALA A 1 166 ? 18.526 -8.718 -20.596 1.00 96.94 166 ALA A N 1
ATOM 1324 C CA . ALA A 1 166 ? 17.710 -7.881 -19.718 1.00 96.94 166 ALA A CA 1
ATOM 1325 C C . ALA A 1 166 ? 16.541 -7.243 -20.480 1.00 96.94 166 ALA A C 1
ATOM 1327 O O . ALA A 1 166 ? 15.405 -7.289 -20.012 1.00 96.94 166 ALA A O 1
ATOM 1328 N N . GLU A 1 167 ? 16.795 -6.685 -21.666 1.00 97.19 167 GLU A N 1
ATOM 1329 C CA . GLU A 1 167 ? 15.760 -6.061 -22.492 1.00 97.19 167 GLU A CA 1
ATOM 1330 C C . GLU A 1 167 ? 14.686 -7.072 -22.923 1.00 97.19 167 GLU A C 1
ATOM 1332 O O . GLU A 1 167 ? 13.495 -6.764 -22.840 1.00 97.19 167 GLU A O 1
ATOM 1337 N N . GLU A 1 168 ? 15.072 -8.292 -23.307 1.00 96.50 168 GLU A N 1
ATOM 1338 C CA . GLU A 1 168 ? 14.124 -9.362 -23.647 1.00 96.50 168 GLU A CA 1
ATOM 1339 C C . GLU A 1 168 ? 13.284 -9.790 -22.435 1.00 96.50 168 GLU A C 1
ATOM 1341 O O . GLU A 1 168 ? 12.056 -9.880 -22.512 1.00 96.50 168 GLU A O 1
ATOM 1346 N N . ALA A 1 169 ? 13.919 -9.971 -21.274 1.00 95.31 169 ALA A N 1
ATOM 1347 C CA . ALA A 1 169 ? 13.208 -10.292 -20.042 1.00 95.31 169 ALA A CA 1
ATOM 1348 C C . ALA A 1 169 ? 12.234 -9.178 -19.622 1.00 95.31 169 ALA A C 1
ATOM 1350 O O . ALA A 1 169 ? 11.140 -9.466 -19.136 1.00 95.31 169 ALA A O 1
ATOM 1351 N N . ILE A 1 170 ? 12.588 -7.906 -19.839 1.00 96.00 170 ILE A N 1
ATOM 1352 C CA . ILE A 1 170 ? 11.691 -6.766 -19.610 1.00 96.00 170 ILE A CA 1
ATOM 1353 C C . ILE A 1 170 ? 10.486 -6.832 -20.554 1.00 96.00 170 ILE A C 1
ATOM 1355 O O . ILE A 1 170 ? 9.359 -6.646 -20.098 1.00 96.00 170 ILE A O 1
ATOM 1359 N N . ARG A 1 171 ? 10.676 -7.125 -21.848 1.00 96.25 171 ARG A N 1
ATOM 1360 C CA . ARG A 1 171 ? 9.556 -7.258 -22.803 1.00 96.25 171 ARG A CA 1
ATOM 1361 C C . ARG A 1 171 ? 8.601 -8.379 -22.400 1.00 96.25 171 ARG A C 1
ATOM 1363 O O . ARG A 1 171 ? 7.392 -8.150 -22.341 1.00 96.25 171 ARG A O 1
ATOM 1370 N N . SER A 1 172 ? 9.141 -9.552 -22.066 1.00 95.69 172 SER A N 1
ATOM 1371 C CA . SER A 1 172 ? 8.358 -10.697 -21.586 1.00 95.69 172 SER A CA 1
ATOM 1372 C C . SER A 1 172 ? 7.559 -10.348 -20.324 1.00 95.69 172 SER A C 1
ATOM 1374 O O . SER A 1 172 ? 6.342 -10.550 -20.275 1.00 95.69 172 SER A O 1
ATOM 1376 N N . HIS A 1 173 ? 8.217 -9.718 -19.345 1.00 96.06 173 HIS A N 1
ATOM 1377 C CA . HIS A 1 173 ? 7.579 -9.264 -18.113 1.00 96.06 173 HIS A CA 1
ATOM 1378 C C . HIS A 1 173 ? 6.443 -8.269 -18.377 1.00 96.06 173 HIS A C 1
ATOM 1380 O O . HIS A 1 173 ? 5.348 -8.422 -17.845 1.00 96.06 173 HIS A O 1
ATOM 1386 N N . ARG A 1 174 ? 6.656 -7.259 -19.229 1.00 96.81 174 ARG A N 1
ATOM 1387 C CA . ARG A 1 174 ? 5.623 -6.255 -19.543 1.00 96.81 174 ARG A CA 1
ATOM 1388 C C . ARG A 1 174 ? 4.392 -6.883 -20.190 1.00 96.81 174 ARG A C 1
ATOM 1390 O O . ARG A 1 174 ? 3.269 -6.514 -19.844 1.00 96.81 174 ARG A O 1
ATOM 1397 N N . ALA A 1 175 ? 4.584 -7.873 -21.064 1.00 97.00 175 ALA A N 1
ATOM 1398 C CA . ALA A 1 175 ? 3.480 -8.639 -21.634 1.00 97.00 175 ALA A CA 1
ATOM 1399 C C . ALA A 1 175 ? 2.716 -9.429 -20.557 1.00 97.00 175 ALA A C 1
ATOM 1401 O O . ALA A 1 175 ? 1.485 -9.434 -20.554 1.00 97.00 175 ALA A O 1
ATOM 1402 N N . ALA A 1 176 ? 3.422 -10.060 -19.614 1.00 97.31 176 ALA A N 1
ATOM 1403 C CA . ALA A 1 176 ? 2.793 -10.765 -18.499 1.00 97.31 176 ALA A CA 1
ATOM 1404 C C . ALA A 1 176 ? 2.068 -9.821 -17.528 1.00 97.31 176 ALA A C 1
ATOM 1406 O O . ALA A 1 176 ? 0.945 -10.102 -17.119 1.00 97.31 176 ALA A O 1
ATOM 1407 N N . SER A 1 177 ? 2.663 -8.668 -17.231 1.00 97.75 177 SER A N 1
ATOM 1408 C CA . SER A 1 177 ? 2.069 -7.602 -16.429 1.00 97.75 177 SER A CA 1
ATOM 1409 C C . SER A 1 177 ? 0.755 -7.100 -17.035 1.00 97.75 177 SER A C 1
ATOM 1411 O O . SER A 1 177 ? -0.263 -7.018 -16.347 1.00 97.75 177 SER A O 1
ATOM 1413 N N . ARG A 1 178 ? 0.733 -6.850 -18.354 1.00 98.31 178 ARG A N 1
ATOM 1414 C CA . ARG A 1 178 ? -0.496 -6.490 -19.074 1.00 98.31 178 ARG A CA 1
ATOM 1415 C C . ARG A 1 178 ? -1.576 -7.562 -18.930 1.00 98.31 178 ARG A C 1
ATOM 1417 O O . ARG A 1 178 ? -2.719 -7.214 -18.647 1.00 98.31 178 ARG A O 1
ATOM 1424 N N . ARG A 1 179 ? -1.222 -8.845 -19.092 1.00 98.06 179 ARG A N 1
ATOM 1425 C CA . ARG A 1 179 ? -2.160 -9.966 -18.888 1.00 98.06 179 ARG A CA 1
ATOM 1426 C C . ARG A 1 179 ? -2.701 -9.992 -17.462 1.00 98.06 179 ARG A C 1
ATOM 1428 O O . ARG A 1 179 ? -3.906 -10.081 -17.289 1.00 98.06 179 ARG A O 1
ATOM 1435 N N . ALA A 1 180 ? -1.847 -9.817 -16.452 1.00 97.94 180 ALA A N 1
ATOM 1436 C CA . ALA A 1 180 ? -2.282 -9.811 -15.056 1.00 97.94 180 ALA A CA 1
ATOM 1437 C C . ALA A 1 180 ? -3.364 -8.751 -14.778 1.00 97.94 180 ALA A C 1
ATOM 1439 O O . ALA A 1 180 ? -4.329 -9.029 -14.068 1.00 97.94 180 ALA A O 1
ATOM 1440 N N . PHE A 1 181 ? -3.237 -7.555 -15.363 1.00 98.50 181 PHE A N 1
ATOM 1441 C CA . PHE A 1 181 ? -4.254 -6.504 -15.245 1.00 98.50 181 PHE A CA 1
ATOM 1442 C C . PHE A 1 181 ? -5.505 -6.756 -16.102 1.00 98.50 181 PHE A C 1
ATOM 1444 O O . PHE A 1 181 ? -6.615 -6.431 -15.675 1.00 98.50 181 PHE A O 1
ATOM 1451 N N . ALA A 1 182 ? -5.342 -7.323 -17.299 1.00 98.25 182 ALA A N 1
ATOM 1452 C CA . ALA A 1 182 ? -6.450 -7.619 -18.205 1.00 98.25 182 ALA A CA 1
ATOM 1453 C C . ALA A 1 182 ? -7.330 -8.778 -17.702 1.00 98.25 182 ALA A C 1
ATOM 1455 O O . ALA A 1 182 ? -8.553 -8.699 -17.791 1.00 98.25 182 ALA A O 1
ATOM 1456 N N . ASP A 1 183 ? -6.715 -9.817 -17.136 1.00 97.88 183 ASP A N 1
ATOM 1457 C CA . ASP A 1 183 ? -7.392 -11.051 -16.726 1.00 97.88 183 ASP A CA 1
ATOM 1458 C C . ASP A 1 183 ? -8.046 -10.936 -15.339 1.00 97.88 183 ASP A C 1
ATOM 1460 O O . ASP A 1 183 ? -8.920 -11.729 -14.985 1.00 97.88 183 ASP A O 1
ATOM 1464 N N . ALA A 1 184 ? -7.641 -9.953 -14.530 1.00 98.31 184 ALA A N 1
ATOM 1465 C CA . ALA A 1 184 ? -8.196 -9.742 -13.201 1.00 98.31 184 ALA A CA 1
ATOM 1466 C C . ALA A 1 184 ? -9.628 -9.190 -13.258 1.00 98.31 184 ALA A C 1
ATOM 1468 O O . ALA A 1 184 ? -9.927 -8.230 -13.963 1.00 98.31 184 ALA A O 1
ATOM 1469 N N . ARG A 1 185 ? -10.516 -9.726 -12.418 1.00 98.56 185 ARG A N 1
ATOM 1470 C CA . ARG A 1 185 ? -11.783 -9.069 -12.076 1.00 98.56 185 ARG A CA 1
ATOM 1471 C C . ARG A 1 185 ? -11.611 -8.157 -10.869 1.00 98.56 185 ARG A C 1
ATOM 1473 O O . ARG A 1 185 ? -12.246 -7.112 -10.818 1.00 98.56 185 ARG A O 1
ATOM 1480 N N . VAL A 1 186 ? -10.749 -8.527 -9.923 1.00 98.69 186 VAL A N 1
ATOM 1481 C CA . VAL A 1 186 ? -10.423 -7.718 -8.743 1.00 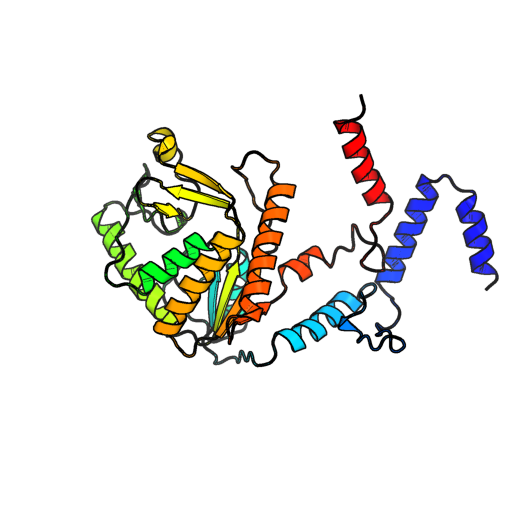98.69 186 VAL A CA 1
ATOM 1482 C C . VAL A 1 186 ? -8.911 -7.555 -8.646 1.00 98.69 186 VAL A C 1
ATOM 1484 O O . VAL A 1 186 ? -8.188 -8.548 -8.638 1.00 98.69 186 VAL A O 1
ATOM 1487 N N . LEU A 1 187 ? -8.434 -6.315 -8.542 1.00 98.62 187 LEU A N 1
ATOM 1488 C CA . LEU A 1 187 ? -7.035 -5.998 -8.266 1.00 98.62 187 LEU A CA 1
ATOM 1489 C C . LEU A 1 187 ? -6.906 -5.429 -6.853 1.00 98.62 187 LEU A C 1
ATOM 1491 O O . LEU A 1 187 ? -7.456 -4.373 -6.530 1.00 98.62 187 LEU A O 1
ATOM 1495 N N . ILE A 1 188 ? -6.144 -6.127 -6.017 1.00 98.50 188 ILE A N 1
ATOM 1496 C CA . ILE A 1 188 ? -5.782 -5.672 -4.677 1.00 98.50 188 ILE A CA 1
ATOM 1497 C C . ILE A 1 188 ? -4.492 -4.859 -4.778 1.00 98.50 188 ILE A C 1
ATOM 1499 O O . ILE A 1 188 ? -3.455 -5.379 -5.191 1.00 98.50 188 ILE A O 1
ATOM 1503 N N . ILE A 1 189 ? -4.547 -3.589 -4.382 1.00 98.56 189 ILE A N 1
ATOM 1504 C CA . ILE A 1 189 ? -3.403 -2.676 -4.413 1.00 98.56 189 ILE A CA 1
ATOM 1505 C C . ILE A 1 189 ? -3.004 -2.330 -2.981 1.00 98.56 189 ILE A C 1
ATOM 1507 O O . ILE A 1 189 ? -3.751 -1.679 -2.248 1.00 98.56 189 ILE A O 1
ATOM 1511 N N . THR A 1 190 ? -1.791 -2.722 -2.598 1.00 98.38 190 THR A N 1
ATOM 1512 C CA . THR A 1 190 ? -1.225 -2.408 -1.282 1.00 98.38 190 THR A CA 1
ATOM 1513 C C . THR A 1 190 ? -0.275 -1.216 -1.362 1.00 98.38 190 THR A C 1
ATOM 1515 O O . THR A 1 190 ? 0.877 -1.350 -1.782 1.00 98.38 190 THR A O 1
ATOM 1518 N N . LEU A 1 191 ? -0.726 -0.062 -0.871 1.00 98.00 191 LEU A N 1
ATOM 1519 C CA . LEU A 1 191 ? 0.066 1.160 -0.763 1.00 98.00 191 LEU A CA 1
ATOM 1520 C C . LEU A 1 191 ? 1.161 0.990 0.300 1.00 98.00 191 LEU A C 1
ATOM 1522 O O . LEU A 1 191 ? 0.894 0.717 1.477 1.00 98.00 191 LEU A O 1
ATOM 1526 N N . GLY A 1 192 ? 2.413 1.101 -0.142 1.00 92.81 192 GLY A N 1
ATOM 1527 C CA . GLY A 1 192 ? 3.582 0.698 0.627 1.00 92.81 192 GLY A CA 1
ATOM 1528 C C . GLY A 1 192 ? 4.249 1.823 1.400 1.00 92.81 192 GLY A C 1
ATOM 1529 O O . GLY A 1 192 ? 4.296 1.794 2.623 1.00 92.81 192 GLY A O 1
ATOM 1530 N N . GLN A 1 193 ? 4.856 2.757 0.687 1.00 94.94 193 GLN A N 1
ATOM 1531 C CA . GLN A 1 193 ? 5.768 3.774 1.195 1.00 94.94 193 GLN A CA 1
ATOM 1532 C C . GLN A 1 193 ? 5.465 5.103 0.498 1.00 94.94 193 GLN A C 1
ATOM 1534 O O . GLN A 1 193 ? 5.062 5.123 -0.661 1.00 94.94 193 GLN A O 1
ATOM 1539 N N . ASN A 1 194 ? 5.683 6.205 1.206 1.00 94.44 194 ASN A N 1
ATOM 1540 C CA . ASN A 1 194 ? 5.505 7.576 0.708 1.00 94.44 194 ASN A CA 1
ATOM 1541 C C . ASN A 1 194 ? 6.871 8.265 0.486 1.00 94.44 194 ASN A C 1
ATOM 1543 O O . ASN A 1 194 ? 7.012 9.482 0.473 1.00 94.44 194 ASN A O 1
ATOM 1547 N N . GLU A 1 195 ? 7.917 7.457 0.345 1.00 95.00 195 GLU A N 1
ATOM 1548 C CA . GLU A 1 195 ? 9.279 7.903 0.103 1.00 95.00 195 GLU A CA 1
ATOM 1549 C C . GLU A 1 195 ? 9.889 7.039 -0.992 1.00 95.00 195 GLU A C 1
ATOM 1551 O O . GLU A 1 195 ? 9.752 5.812 -0.968 1.00 95.00 195 GLU A O 1
ATOM 1556 N N . GLY A 1 196 ? 10.537 7.681 -1.958 1.00 94.81 196 GLY A N 1
ATOM 1557 C CA . GLY A 1 196 ? 11.096 7.010 -3.122 1.00 94.81 196 GLY A CA 1
ATOM 1558 C C . GLY A 1 196 ? 12.339 7.706 -3.650 1.00 94.81 196 GLY A C 1
ATOM 1559 O O . GLY A 1 196 ? 12.649 8.837 -3.274 1.00 94.81 196 GLY A O 1
ATOM 1560 N N . TRP A 1 197 ? 13.036 6.999 -4.532 1.00 96.19 197 TRP A N 1
ATOM 1561 C CA . TRP A 1 197 ? 14.207 7.494 -5.239 1.00 96.19 197 TRP A CA 1
ATOM 1562 C C . TRP A 1 197 ? 13.809 7.891 -6.653 1.00 96.19 197 TRP A C 1
ATOM 1564 O O . TRP A 1 197 ? 13.335 7.049 -7.411 1.00 96.19 197 TRP A O 1
ATOM 1574 N N . ILE A 1 198 ? 13.991 9.162 -6.993 1.00 96.50 198 ILE A N 1
ATOM 1575 C CA . ILE A 1 198 ? 13.718 9.705 -8.321 1.00 96.50 198 ILE A CA 1
ATOM 1576 C C . ILE A 1 198 ? 15.037 9.854 -9.067 1.00 96.50 198 ILE A C 1
ATOM 1578 O O . ILE A 1 198 ? 15.964 10.509 -8.592 1.00 96.50 198 ILE A O 1
ATOM 1582 N N . ASP A 1 199 ? 15.108 9.250 -10.244 1.00 95.94 199 ASP A N 1
ATOM 1583 C CA . ASP A 1 199 ? 16.188 9.438 -11.196 1.00 95.94 199 ASP A CA 1
ATOM 1584 C C . ASP A 1 199 ? 15.916 10.688 -12.029 1.00 95.94 199 ASP A C 1
ATOM 1586 O O . ASP A 1 199 ? 15.060 10.697 -12.914 1.00 95.94 199 ASP A O 1
ATOM 1590 N N . ARG A 1 200 ? 16.659 11.758 -11.752 1.00 94.50 200 ARG A N 1
ATOM 1591 C CA . ARG A 1 200 ? 16.520 13.056 -12.420 1.00 94.50 200 ARG A CA 1
ATOM 1592 C C . ARG A 1 200 ? 16.920 13.018 -13.889 1.00 94.50 200 ARG A C 1
ATOM 1594 O O . ARG A 1 200 ? 16.527 13.910 -14.633 1.00 94.50 200 ARG A O 1
ATOM 1601 N N . ARG A 1 201 ? 17.678 12.004 -14.322 1.00 89.94 201 ARG A N 1
ATOM 1602 C CA . ARG A 1 201 ? 18.087 11.863 -15.725 1.00 89.94 201 ARG A CA 1
ATOM 1603 C C . ARG A 1 201 ? 16.902 11.520 -16.620 1.00 89.94 201 ARG A C 1
ATOM 1605 O O . ARG A 1 201 ? 16.793 12.056 -17.716 1.00 89.94 201 ARG A O 1
ATOM 1612 N N . TYR A 1 202 ? 16.038 10.624 -16.149 1.00 86.94 202 TYR A N 1
ATOM 1613 C CA . TYR A 1 202 ? 14.933 10.078 -16.940 1.00 86.94 202 TYR A CA 1
ATOM 1614 C C . TYR A 1 202 ? 13.545 10.396 -16.367 1.00 86.94 202 TYR A C 1
ATOM 1616 O O . TYR A 1 202 ? 12.538 10.118 -17.009 1.00 86.94 202 TYR A O 1
ATOM 1624 N N . GLY A 1 203 ? 13.474 10.968 -15.163 1.00 91.75 203 GLY A N 1
ATOM 1625 C CA . GLY A 1 203 ? 12.223 11.285 -14.474 1.00 91.75 203 GLY A CA 1
ATOM 1626 C C . GLY A 1 203 ? 11.506 10.071 -13.875 1.00 91.75 203 GLY A C 1
ATOM 1627 O O . GLY A 1 203 ? 10.347 10.191 -13.479 1.00 91.75 203 GLY A O 1
ATOM 1628 N N . PHE A 1 204 ? 12.163 8.910 -13.801 1.00 95.25 204 PHE A N 1
ATOM 1629 C CA . PHE A 1 204 ? 11.566 7.685 -13.268 1.00 95.25 204 PHE A CA 1
ATOM 1630 C C . PHE A 1 204 ? 11.853 7.502 -11.779 1.00 95.25 204 PHE A C 1
ATOM 1632 O O . PHE A 1 204 ? 12.963 7.734 -11.304 1.00 95.25 204 PHE A O 1
ATOM 1639 N N . ALA A 1 205 ? 10.862 7.010 -11.044 1.00 96.44 205 ALA A N 1
ATOM 1640 C CA . ALA A 1 205 ? 11.054 6.449 -9.720 1.00 96.44 205 ALA A CA 1
ATOM 1641 C C . ALA A 1 205 ? 11.670 5.052 -9.829 1.00 96.44 205 ALA A C 1
ATOM 1643 O O . ALA A 1 205 ? 11.173 4.197 -10.563 1.00 96.44 205 ALA A O 1
ATOM 1644 N N . TRP A 1 206 ? 12.742 4.812 -9.087 1.00 95.69 206 TRP A N 1
ATOM 1645 C CA . TRP A 1 206 ? 13.348 3.491 -8.978 1.00 95.69 206 TRP A CA 1
ATOM 1646 C C . TRP A 1 206 ? 12.614 2.652 -7.932 1.00 95.69 206 TRP A C 1
ATOM 1648 O O . TRP A 1 206 ? 12.171 3.165 -6.899 1.00 95.69 206 TRP A O 1
ATOM 1658 N N . ALA A 1 207 ? 12.513 1.341 -8.167 1.00 94.06 207 ALA A N 1
ATOM 1659 C CA . ALA A 1 207 ? 11.826 0.426 -7.247 1.00 94.06 207 ALA A CA 1
ATOM 1660 C C . ALA A 1 207 ? 12.477 0.380 -5.849 1.00 94.06 207 ALA A C 1
ATOM 1662 O O . ALA A 1 207 ? 11.820 0.121 -4.833 1.00 94.06 207 ALA A O 1
ATOM 1663 N N . ARG A 1 208 ? 13.788 0.632 -5.787 1.00 91.94 208 ARG A N 1
ATOM 1664 C CA . ARG A 1 208 ? 14.625 0.579 -4.584 1.00 91.94 208 ARG A CA 1
ATOM 1665 C C . ARG A 1 208 ? 15.662 1.702 -4.612 1.00 91.94 208 ARG A C 1
ATOM 1667 O O . ARG A 1 208 ? 15.846 2.375 -5.622 1.00 91.94 208 ARG A O 1
ATOM 1674 N N . CYS A 1 209 ? 16.360 1.867 -3.489 1.00 93.00 209 CYS A N 1
ATOM 1675 C CA . CYS A 1 209 ? 17.584 2.665 -3.434 1.00 93.00 209 CYS A CA 1
ATOM 1676 C C . CYS A 1 209 ? 18.556 2.203 -4.533 1.00 93.00 209 CYS A C 1
ATOM 1678 O O . CYS A 1 209 ? 18.799 0.994 -4.618 1.00 93.00 209 CYS A O 1
ATOM 1680 N N . PRO A 1 210 ? 19.121 3.118 -5.344 1.00 92.81 210 PRO A N 1
ATOM 1681 C CA . PRO A 1 210 ? 20.133 2.755 -6.323 1.00 92.81 210 PRO A CA 1
ATOM 1682 C C . PRO A 1 210 ? 21.295 1.991 -5.664 1.00 92.81 210 PRO A C 1
ATOM 1684 O O . PRO A 1 210 ? 21.689 2.345 -4.545 1.00 92.81 210 PRO A O 1
ATOM 1687 N N . PRO A 1 211 ? 21.869 0.962 -6.322 1.00 91.94 211 PRO A N 1
ATOM 1688 C CA . PRO A 1 211 ? 23.070 0.296 -5.834 1.00 91.94 211 PRO A CA 1
ATOM 1689 C C . PRO A 1 211 ? 24.194 1.300 -5.573 1.00 91.94 211 PRO A C 1
ATOM 1691 O O . PRO A 1 211 ? 24.380 2.242 -6.345 1.00 91.94 211 PRO A O 1
ATOM 1694 N N . MET A 1 212 ? 24.996 1.069 -4.530 1.00 90.75 212 MET A N 1
ATOM 1695 C CA . MET A 1 212 ? 26.071 1.993 -4.136 1.00 90.75 212 MET A CA 1
ATOM 1696 C C . MET A 1 212 ? 27.078 2.272 -5.255 1.00 90.75 212 MET A C 1
ATOM 1698 O O . MET A 1 212 ? 27.587 3.384 -5.335 1.00 90.75 212 MET A O 1
ATOM 1702 N N . ALA A 1 213 ? 27.335 1.303 -6.138 1.00 89.81 213 ALA A N 1
ATOM 1703 C CA . ALA A 1 213 ? 28.196 1.500 -7.304 1.00 89.81 213 ALA A CA 1
ATOM 1704 C C . ALA A 1 213 ? 27.653 2.581 -8.259 1.00 89.81 213 ALA A C 1
ATOM 1706 O O . ALA A 1 213 ? 28.424 3.368 -8.796 1.00 89.81 213 ALA A O 1
ATOM 1707 N N . ILE A 1 214 ? 26.329 2.654 -8.428 1.00 92.50 214 ILE A N 1
ATOM 1708 C CA . ILE A 1 214 ? 25.663 3.643 -9.284 1.00 92.50 214 ILE A CA 1
ATOM 1709 C C . ILE A 1 214 ? 25.513 4.972 -8.534 1.00 92.50 214 ILE A C 1
ATOM 1711 O O . ILE A 1 214 ? 25.876 6.024 -9.056 1.00 92.50 214 ILE A O 1
ATOM 1715 N N . LEU A 1 215 ? 25.035 4.926 -7.286 1.00 91.50 215 LEU A N 1
ATOM 1716 C CA . LEU A 1 215 ? 24.835 6.122 -6.462 1.00 91.50 215 LEU A CA 1
ATOM 1717 C C . LEU A 1 215 ? 26.153 6.851 -6.154 1.00 91.50 215 LEU A C 1
ATOM 1719 O O . LEU A 1 215 ? 26.176 8.074 -6.063 1.00 91.50 215 LEU A O 1
ATOM 1723 N N . GLY A 1 216 ? 27.247 6.106 -5.974 1.00 91.88 216 GLY A N 1
ATOM 1724 C CA . GLY A 1 216 ? 28.578 6.656 -5.722 1.00 91.88 216 GLY A CA 1
ATOM 1725 C C . GLY A 1 216 ? 29.231 7.263 -6.964 1.00 91.88 216 GLY A C 1
ATOM 1726 O O . GLY A 1 216 ? 30.034 8.181 -6.825 1.00 91.88 216 GLY A O 1
ATOM 1727 N N . ALA A 1 217 ? 28.875 6.784 -8.159 1.00 92.44 217 ALA A N 1
ATOM 1728 C CA . ALA A 1 217 ? 29.376 7.329 -9.418 1.00 92.44 217 ALA A CA 1
ATOM 1729 C C . ALA A 1 217 ? 28.699 8.659 -9.792 1.00 92.44 217 ALA A C 1
ATOM 1731 O O . ALA A 1 217 ? 29.353 9.539 -10.344 1.00 92.44 217 ALA A O 1
ATOM 1732 N N . ASP A 1 218 ? 27.405 8.810 -9.490 1.00 91.69 218 ASP A N 1
ATOM 1733 C CA . ASP A 1 218 ? 26.627 10.012 -9.805 1.00 91.69 218 ASP A CA 1
ATOM 1734 C C . ASP A 1 218 ? 25.531 10.233 -8.750 1.00 91.69 218 ASP A C 1
ATOM 1736 O O . ASP A 1 218 ? 24.385 9.804 -8.893 1.00 91.69 218 ASP A O 1
ATOM 1740 N N . ARG A 1 219 ? 25.899 10.884 -7.640 1.00 91.19 219 ARG A N 1
ATOM 1741 C CA . ARG A 1 219 ? 24.971 11.135 -6.527 1.00 91.19 219 ARG A CA 1
ATOM 1742 C C . ARG A 1 219 ? 23.885 12.147 -6.894 1.00 91.19 219 ARG A C 1
ATOM 1744 O O . ARG A 1 219 ? 22.773 12.042 -6.389 1.00 91.19 219 ARG A O 1
ATOM 1751 N N . GLU A 1 220 ? 24.200 13.131 -7.736 1.00 93.81 220 GLU A N 1
ATOM 1752 C CA . GLU A 1 220 ? 23.284 14.230 -8.073 1.00 93.81 220 GLU A CA 1
ATOM 1753 C C . GLU A 1 220 ? 22.165 13.806 -9.029 1.00 93.81 220 GLU A C 1
ATOM 1755 O O . GLU A 1 220 ? 21.103 14.440 -9.039 1.00 93.81 220 GLU A O 1
ATOM 1760 N N . ARG A 1 221 ? 22.366 12.705 -9.770 1.00 95.12 221 ARG A N 1
ATOM 1761 C CA . ARG A 1 221 ? 21.329 12.042 -10.570 1.00 95.12 221 ARG A CA 1
ATOM 1762 C C . ARG A 1 221 ? 20.130 11.596 -9.742 1.00 95.12 221 ARG A C 1
ATOM 1764 O O . ARG A 1 221 ? 19.021 11.581 -10.270 1.00 95.12 221 ARG A O 1
ATOM 1771 N N . PHE A 1 222 ? 20.326 11.228 -8.479 1.00 96.00 222 PHE A N 1
ATOM 1772 C CA . PHE A 1 222 ? 19.279 10.605 -7.679 1.00 96.00 222 PHE A CA 1
ATOM 1773 C C . PHE A 1 222 ? 18.817 11.491 -6.534 1.00 96.00 222 PHE A C 1
ATOM 1775 O O . PHE A 1 222 ? 19.609 12.057 -5.784 1.00 96.00 222 PHE A O 1
ATOM 1782 N N . GLU A 1 223 ? 17.505 11.538 -6.350 1.00 95.12 223 GLU A N 1
ATOM 1783 C CA . GLU A 1 223 ? 16.876 12.256 -5.255 1.00 95.12 223 GLU A CA 1
ATOM 1784 C C . GLU A 1 223 ? 15.992 11.319 -4.443 1.00 95.12 223 GLU A C 1
ATOM 1786 O O . GLU A 1 223 ? 14.990 10.808 -4.941 1.00 95.12 223 GLU A O 1
ATOM 1791 N N . ALA A 1 224 ? 16.344 11.120 -3.175 1.00 94.94 224 ALA A N 1
ATOM 1792 C CA . ALA A 1 224 ? 15.440 10.506 -2.217 1.00 94.94 224 ALA A CA 1
ATOM 1793 C C . ALA A 1 224 ? 14.518 11.578 -1.635 1.00 94.94 224 ALA A C 1
ATOM 1795 O O . ALA A 1 224 ? 14.994 12.526 -1.003 1.00 94.94 224 ALA A O 1
ATOM 1796 N N . ARG A 1 225 ? 13.205 11.433 -1.824 1.00 94.69 225 ARG A N 1
ATOM 1797 C CA . ARG A 1 225 ? 12.240 12.416 -1.321 1.00 94.69 225 ARG A CA 1
ATOM 1798 C C . ARG A 1 225 ? 10.937 11.807 -0.832 1.00 94.69 225 ARG A C 1
ATOM 1800 O O . ARG A 1 225 ? 10.521 10.729 -1.256 1.00 94.69 225 ARG A O 1
ATOM 1807 N N . ALA A 1 226 ? 10.281 12.570 0.042 1.00 94.81 226 ALA A N 1
ATOM 1808 C CA . ALA A 1 226 ? 8.867 12.412 0.347 1.00 94.81 226 ALA A CA 1
ATOM 1809 C C . ALA A 1 226 ? 8.020 12.690 -0.891 1.00 94.81 226 ALA A C 1
ATOM 1811 O O . ALA A 1 226 ? 8.340 13.600 -1.660 1.00 94.81 226 ALA A O 1
ATOM 1812 N N . LEU A 1 227 ? 6.925 11.957 -1.023 1.00 95.56 227 LEU A N 1
ATOM 1813 C CA . LEU A 1 227 ? 5.891 12.213 -2.016 1.00 95.56 227 LEU A CA 1
ATOM 1814 C C . LEU A 1 227 ? 4.749 12.975 -1.334 1.00 95.56 227 LEU A C 1
ATOM 1816 O O . LEU A 1 227 ? 4.383 12.659 -0.200 1.00 95.56 227 LEU A O 1
ATOM 1820 N N . SER A 1 228 ? 4.228 14.023 -1.965 1.00 97.00 228 SER A N 1
ATOM 1821 C CA . SER A 1 228 ? 3.133 14.802 -1.379 1.00 97.00 228 SER A CA 1
ATOM 1822 C C . SER A 1 228 ? 1.788 14.088 -1.540 1.00 97.00 228 SER A C 1
ATOM 1824 O O . SER A 1 228 ? 1.631 13.193 -2.370 1.00 97.00 228 SER A O 1
ATOM 1826 N N . PHE A 1 229 ? 0.796 14.504 -0.749 1.00 98.50 229 PHE A N 1
ATOM 1827 C CA . PHE A 1 229 ? -0.583 14.036 -0.894 1.00 98.50 229 PHE A CA 1
ATOM 1828 C C . PHE A 1 229 ? -1.122 14.306 -2.309 1.00 98.50 229 PHE A C 1
ATOM 1830 O O . PHE A 1 229 ? -1.749 13.441 -2.911 1.00 98.50 229 PHE A O 1
ATOM 1837 N N . GLU A 1 230 ? -0.851 15.493 -2.851 1.00 98.44 230 GLU A N 1
ATOM 1838 C CA . GLU A 1 230 ? -1.303 15.932 -4.173 1.00 98.44 230 GLU A CA 1
ATOM 1839 C C . GLU A 1 230 ? -0.663 15.108 -5.293 1.00 98.44 230 GLU A C 1
ATOM 1841 O O . GLU A 1 230 ? -1.360 14.684 -6.212 1.00 98.44 230 GLU A O 1
ATOM 1846 N N . GLU A 1 231 ? 0.644 14.846 -5.202 1.00 97.62 231 GLU A N 1
ATOM 1847 C CA . GLU A 1 231 ? 1.350 13.999 -6.168 1.00 97.62 231 GLU A CA 1
ATOM 1848 C C . GLU A 1 231 ? 0.783 12.575 -6.174 1.00 97.62 231 GLU A C 1
ATOM 1850 O O . GLU A 1 231 ? 0.444 12.046 -7.233 1.00 97.62 231 GLU A O 1
ATOM 1855 N N . ASP A 1 232 ? 0.617 11.981 -4.990 1.00 98.19 232 ASP A N 1
ATOM 1856 C CA . ASP A 1 232 ? 0.087 10.626 -4.836 1.00 98.19 232 ASP A CA 1
ATOM 1857 C C . ASP A 1 232 ? -1.360 10.511 -5.355 1.00 98.19 232 ASP A C 1
ATOM 1859 O O . ASP A 1 232 ? -1.706 9.499 -5.968 1.00 98.19 232 ASP A O 1
ATOM 1863 N N . ILE A 1 233 ? -2.198 11.542 -5.180 1.00 98.38 233 ILE A N 1
ATOM 1864 C CA . ILE A 1 233 ? -3.549 11.588 -5.766 1.00 98.38 233 ILE A CA 1
ATOM 1865 C C . ILE A 1 233 ? -3.486 11.605 -7.290 1.00 98.38 233 ILE A C 1
ATOM 1867 O O . ILE A 1 233 ? -4.102 10.749 -7.923 1.00 98.38 233 ILE A O 1
ATOM 1871 N N . ILE A 1 234 ? -2.718 12.529 -7.874 1.00 98.19 234 ILE A N 1
ATOM 1872 C CA . ILE A 1 234 ? -2.605 12.672 -9.333 1.00 98.19 234 ILE A CA 1
ATOM 1873 C C . ILE A 1 234 ? -2.127 11.360 -9.959 1.00 98.19 234 ILE A C 1
ATOM 1875 O O . ILE A 1 234 ? -2.661 10.902 -10.971 1.00 98.19 234 ILE A O 1
ATOM 1879 N N . TRP A 1 235 ? -1.124 10.725 -9.353 1.00 98.25 235 TRP A N 1
ATOM 1880 C CA . TRP A 1 235 ? -0.579 9.481 -9.875 1.00 98.25 235 TRP A CA 1
ATOM 1881 C C . TRP A 1 235 ? -1.530 8.299 -9.728 1.00 98.25 235 TRP A C 1
ATOM 1883 O O . TRP A 1 235 ? -1.605 7.470 -10.639 1.00 98.25 235 TRP A O 1
ATOM 1893 N N . LEU A 1 236 ? -2.258 8.217 -8.613 1.00 98.56 236 LEU A N 1
ATOM 1894 C CA . LEU A 1 236 ? -3.236 7.159 -8.397 1.00 98.56 236 LEU A CA 1
ATOM 1895 C C . LEU A 1 236 ? -4.460 7.327 -9.312 1.00 98.56 236 LEU A C 1
ATOM 1897 O O . LEU A 1 236 ? -4.955 6.338 -9.842 1.00 98.56 236 LEU A O 1
ATOM 1901 N N . GLU A 1 237 ? -4.914 8.548 -9.586 1.00 98.31 237 GLU A N 1
ATOM 1902 C CA . GLU A 1 237 ? -5.980 8.799 -10.567 1.00 98.31 237 GLU A CA 1
ATOM 1903 C C . GLU A 1 237 ? -5.550 8.426 -11.997 1.00 98.31 237 GLU A C 1
ATOM 1905 O O . GLU A 1 237 ? -6.295 7.734 -12.701 1.00 98.31 237 GLU A O 1
ATOM 1910 N N . ASP A 1 238 ? -4.338 8.805 -12.422 1.00 98.19 238 ASP A N 1
ATOM 1911 C CA . ASP A 1 238 ? -3.812 8.451 -13.751 1.00 98.19 238 ASP A CA 1
ATOM 1912 C C . ASP A 1 238 ? -3.672 6.931 -13.919 1.00 98.19 238 ASP A C 1
ATOM 1914 O O . ASP A 1 238 ? -4.121 6.375 -14.924 1.00 98.19 238 ASP A O 1
ATOM 1918 N N . LEU A 1 239 ? -3.112 6.224 -12.928 1.00 98.00 239 LEU A N 1
ATOM 1919 C CA . LEU A 1 239 ? -2.961 4.770 -13.037 1.00 98.00 239 LEU A CA 1
ATOM 1920 C C . LEU A 1 239 ? -4.318 4.052 -13.021 1.00 98.00 239 LEU A C 1
ATOM 1922 O O . LEU A 1 239 ? -4.505 3.093 -13.768 1.00 98.00 239 LEU A O 1
ATOM 1926 N N . LEU A 1 240 ? -5.288 4.520 -12.226 1.00 98.50 240 LEU A N 1
ATOM 1927 C CA . LEU A 1 240 ? -6.636 3.945 -12.208 1.00 98.50 240 LEU A CA 1
ATOM 1928 C C . LEU A 1 240 ? -7.359 4.172 -13.538 1.00 98.50 240 LEU A C 1
ATOM 1930 O O . LEU A 1 240 ? -8.028 3.261 -14.022 1.00 98.50 240 LEU A O 1
ATOM 1934 N N . THR A 1 241 ? -7.181 5.341 -14.155 1.00 97.94 241 THR A N 1
ATOM 1935 C CA . THR A 1 241 ? -7.729 5.649 -15.485 1.00 97.94 241 THR A CA 1
ATOM 1936 C C . THR A 1 241 ? -7.184 4.683 -16.537 1.00 97.94 241 THR A C 1
ATOM 1938 O O . THR A 1 241 ? -7.957 4.036 -17.240 1.00 97.94 241 THR A O 1
ATOM 1941 N N . ARG A 1 242 ? -5.866 4.468 -16.572 1.00 98.06 242 ARG A N 1
ATOM 1942 C CA . ARG A 1 242 ? -5.223 3.525 -17.507 1.00 98.06 242 ARG A CA 1
ATOM 1943 C C . ARG A 1 242 ? -5.649 2.076 -17.284 1.00 98.06 242 ARG A C 1
ATOM 1945 O O . ARG A 1 242 ? -5.886 1.336 -18.237 1.00 98.06 242 ARG A O 1
ATOM 1952 N N . LEU A 1 243 ? -5.780 1.656 -16.024 1.00 98.19 243 LEU A N 1
ATOM 1953 C CA . LEU A 1 243 ? -6.307 0.328 -15.698 1.00 98.19 243 LEU A CA 1
ATOM 1954 C C . LEU A 1 243 ? -7.746 0.157 -16.199 1.00 98.19 243 LEU A C 1
ATOM 1956 O O . LEU A 1 243 ? -8.097 -0.927 -16.655 1.00 98.19 243 LEU A O 1
ATOM 1960 N N . ARG A 1 244 ? -8.567 1.215 -16.159 1.00 97.06 244 ARG A N 1
ATOM 1961 C CA . ARG A 1 244 ? -9.942 1.199 -16.686 1.00 97.06 244 ARG A CA 1
ATOM 1962 C C . ARG A 1 244 ? -9.999 1.134 -18.201 1.00 97.06 244 ARG A C 1
ATOM 1964 O O . ARG A 1 244 ? -10.872 0.450 -18.728 1.00 97.06 244 ARG A O 1
ATOM 1971 N N . GLU A 1 245 ? -9.093 1.820 -18.886 1.00 97.19 245 GLU A N 1
ATOM 1972 C CA . GLU A 1 245 ? -8.961 1.741 -20.344 1.00 97.19 245 GLU A CA 1
ATOM 1973 C C . GLU A 1 245 ? -8.599 0.320 -20.789 1.00 97.19 245 GLU A C 1
ATOM 1975 O O . GLU A 1 245 ? -9.163 -0.186 -21.757 1.00 97.19 245 GLU A O 1
ATOM 1980 N N . LEU A 1 246 ? -7.711 -0.351 -20.046 1.00 97.56 246 LEU A N 1
ATOM 1981 C CA . LEU A 1 246 ? -7.358 -1.748 -20.295 1.00 97.56 246 LEU A CA 1
ATOM 1982 C C . LEU A 1 246 ? -8.493 -2.712 -19.913 1.00 97.56 246 LEU A C 1
ATOM 1984 O O . LEU A 1 246 ? -8.771 -3.666 -20.636 1.00 97.56 246 LEU A O 1
ATOM 1988 N N . ASN A 1 247 ? -9.130 -2.481 -18.765 1.00 97.62 247 ASN A N 1
ATOM 1989 C CA . ASN A 1 247 ? -10.126 -3.361 -18.174 1.00 97.62 247 ASN A CA 1
ATOM 1990 C C . ASN A 1 247 ? -11.233 -2.545 -17.486 1.00 97.62 247 ASN A C 1
ATOM 1992 O O . ASN A 1 247 ? -11.199 -2.251 -16.285 1.00 97.62 247 ASN A O 1
ATOM 1996 N N . LYS A 1 248 ? -12.274 -2.214 -18.262 1.00 97.19 248 LYS A N 1
ATOM 1997 C CA . LYS A 1 248 ? -13.441 -1.443 -17.792 1.00 97.19 248 LYS A CA 1
ATOM 1998 C C . LYS A 1 248 ? -14.155 -2.097 -16.608 1.00 97.19 248 LYS A C 1
ATOM 2000 O O . LYS A 1 248 ? -14.819 -1.410 -15.831 1.00 97.19 248 LYS A O 1
ATOM 2005 N N . ASP A 1 249 ? -14.006 -3.413 -16.479 1.00 96.31 249 ASP A N 1
ATOM 2006 C CA . ASP A 1 249 ? -14.714 -4.262 -15.538 1.00 96.31 249 ASP A CA 1
ATOM 2007 C C . ASP A 1 249 ? -13.901 -4.643 -14.307 1.00 96.31 249 ASP A C 1
ATOM 2009 O O . ASP A 1 249 ? -14.420 -5.357 -13.453 1.00 96.31 249 ASP A O 1
ATOM 2013 N N . LEU A 1 250 ? -12.694 -4.107 -14.152 1.00 98.25 250 LEU A N 1
ATOM 2014 C CA . LEU A 1 250 ? -11.877 -4.327 -12.966 1.00 98.25 250 LEU A CA 1
ATOM 2015 C C . LEU A 1 250 ? -12.605 -3.836 -11.698 1.00 98.25 250 LEU A C 1
ATOM 2017 O O . LEU A 1 250 ? -13.465 -2.968 -11.755 1.00 98.25 250 LEU A O 1
ATOM 2021 N N . ASP A 1 251 ? -12.300 -4.347 -10.525 1.00 98.62 251 ASP A N 1
ATOM 2022 C CA . ASP A 1 251 ? -12.716 -3.797 -9.233 1.00 98.62 251 ASP A CA 1
ATOM 2023 C C . ASP A 1 251 ? -11.438 -3.591 -8.422 1.00 98.62 251 ASP A C 1
ATOM 2025 O O . ASP A 1 251 ? -10.547 -4.439 -8.457 1.00 98.62 251 ASP A O 1
ATOM 2029 N N . ILE A 1 252 ? -11.297 -2.455 -7.739 1.00 98.75 252 ILE A N 1
ATOM 2030 C CA . ILE A 1 252 ? -10.057 -2.133 -7.021 1.00 98.75 252 ILE A CA 1
ATOM 2031 C C . ILE A 1 252 ? -10.287 -2.229 -5.523 1.00 98.75 252 ILE A C 1
ATOM 2033 O O . ILE A 1 252 ? -11.152 -1.545 -4.981 1.00 98.75 252 ILE A O 1
ATOM 2037 N N . LEU A 1 253 ? -9.462 -3.018 -4.840 1.00 98.69 253 LEU A N 1
ATOM 2038 C CA . LEU A 1 253 ? -9.388 -3.020 -3.383 1.00 98.69 253 LEU A CA 1
ATOM 2039 C C . LEU A 1 253 ? -8.072 -2.376 -2.943 1.00 98.69 253 LEU A C 1
ATOM 2041 O O . LEU A 1 253 ? -7.011 -2.994 -3.012 1.00 98.69 253 LEU A O 1
ATOM 2045 N N . LEU A 1 254 ? -8.143 -1.125 -2.495 1.00 98.62 254 LEU A N 1
ATOM 2046 C CA . LEU A 1 254 ? -7.009 -0.419 -1.912 1.00 98.62 254 LEU A CA 1
ATOM 2047 C C . LEU A 1 254 ? -6.794 -0.848 -0.466 1.00 98.62 254 LEU A C 1
ATOM 2049 O O . LEU A 1 254 ? -7.739 -1.075 0.292 1.00 98.62 254 LEU A O 1
ATOM 2053 N N . THR A 1 255 ? -5.537 -0.873 -0.049 1.00 98.31 255 THR A N 1
ATOM 2054 C CA . THR A 1 255 ? -5.177 -1.038 1.354 1.00 98.31 255 THR A CA 1
ATOM 2055 C C . THR A 1 255 ? -3.825 -0.398 1.651 1.00 98.31 255 THR A C 1
ATOM 2057 O O . THR A 1 255 ? -2.987 -0.263 0.760 1.00 98.31 255 THR A O 1
ATOM 2060 N N . VAL A 1 256 ? -3.598 0.025 2.896 1.00 98.19 256 VAL A N 1
ATOM 2061 C CA . VAL A 1 256 ? -2.305 0.567 3.339 1.00 98.19 256 VAL A CA 1
ATOM 2062 C C . VAL A 1 256 ? -1.568 -0.500 4.138 1.00 98.19 256 VAL A C 1
ATOM 2064 O O . VAL A 1 256 ? -2.102 -1.089 5.080 1.00 98.19 256 VAL A O 1
ATOM 2067 N N . SER A 1 257 ? -0.310 -0.744 3.780 1.00 96.62 257 SER A N 1
ATOM 2068 C CA . SER A 1 257 ? 0.518 -1.718 4.490 1.00 96.62 257 SER A CA 1
ATOM 2069 C C . SER A 1 257 ? 0.800 -1.265 5.934 1.00 96.62 257 SER A C 1
ATOM 2071 O O . SER A 1 257 ? 1.285 -0.144 6.120 1.00 96.62 257 SER A O 1
ATOM 2073 N N . PRO A 1 258 ? 0.605 -2.123 6.955 1.00 95.44 258 PRO A N 1
ATOM 2074 C CA . PRO A 1 258 ? 0.966 -1.831 8.346 1.00 95.44 258 PRO A CA 1
ATOM 2075 C C . PRO A 1 258 ? 2.472 -1.905 8.626 1.00 95.44 258 PRO A C 1
ATOM 2077 O O . PRO A 1 258 ? 2.921 -1.535 9.708 1.00 95.44 258 PRO A O 1
ATOM 2080 N N . VAL A 1 259 ? 3.267 -2.378 7.664 1.00 94.50 259 VAL A N 1
ATOM 2081 C CA . VAL A 1 259 ? 4.704 -2.595 7.846 1.00 94.50 259 VAL A CA 1
ATOM 2082 C C . VAL A 1 259 ? 5.448 -1.262 7.800 1.00 94.50 259 VAL A C 1
ATOM 2084 O O . VAL A 1 259 ? 5.413 -0.559 6.782 1.00 94.50 259 VAL A O 1
ATOM 2087 N N . GLY A 1 260 ? 6.128 -0.928 8.899 1.00 92.50 260 GLY A N 1
ATOM 2088 C CA . GLY A 1 260 ? 6.994 0.245 9.001 1.00 92.50 260 GLY A CA 1
ATOM 2089 C C . GLY A 1 260 ? 8.193 0.180 8.050 1.00 92.50 260 GLY A C 1
ATOM 2090 O O . GLY A 1 260 ? 8.632 -0.891 7.631 1.00 92.50 260 GLY A O 1
ATOM 2091 N N . SER A 1 261 ? 8.716 1.344 7.687 1.00 92.94 261 SER A N 1
ATOM 2092 C CA . SER A 1 261 ? 9.884 1.486 6.819 1.00 92.94 261 SER A CA 1
ATOM 2093 C C . SER A 1 261 ? 11.126 0.981 7.553 1.00 92.94 261 SER A C 1
ATOM 2095 O O . SER A 1 261 ? 11.326 1.295 8.723 1.00 92.94 261 SER A O 1
ATOM 2097 N N . TYR A 1 262 ? 11.971 0.210 6.867 1.00 92.38 262 TYR A N 1
ATOM 2098 C CA . TYR A 1 262 ? 13.245 -0.244 7.435 1.00 92.38 262 TYR A CA 1
ATOM 2099 C C . TYR A 1 262 ? 14.260 0.902 7.560 1.00 92.38 262 TYR A C 1
ATOM 2101 O O . TYR A 1 262 ? 15.009 0.978 8.529 1.00 92.38 262 TYR A O 1
ATOM 2109 N N . VAL A 1 263 ? 14.260 1.809 6.582 1.00 92.25 263 VAL A N 1
ATOM 2110 C CA . VAL A 1 263 ? 15.174 2.950 6.481 1.00 92.25 263 VAL A CA 1
ATOM 2111 C C . VAL A 1 263 ? 14.432 4.158 5.907 1.00 92.25 263 VAL A C 1
ATOM 2113 O O . VAL A 1 263 ? 13.462 3.993 5.165 1.00 92.25 263 VAL A O 1
ATOM 2116 N N . THR A 1 264 ? 14.897 5.356 6.260 1.00 94.00 264 THR A N 1
ATOM 2117 C CA . THR A 1 264 ? 14.521 6.635 5.644 1.00 94.00 264 THR A CA 1
ATOM 2118 C C . THR A 1 264 ? 15.780 7.365 5.189 1.00 94.00 264 THR A C 1
ATOM 2120 O O . THR A 1 264 ? 16.810 7.333 5.863 1.00 94.00 264 THR A O 1
ATOM 2123 N N . PHE A 1 265 ? 15.679 8.029 4.049 1.00 92.31 265 PHE A N 1
ATOM 2124 C CA . PHE A 1 265 ? 16.686 8.888 3.446 1.00 92.31 265 PHE A CA 1
ATOM 2125 C C . PHE A 1 265 ? 16.296 10.376 3.533 1.00 92.31 265 PHE A C 1
ATOM 2127 O O . PHE A 1 265 ? 17.091 11.240 3.171 1.00 92.31 265 PHE A O 1
ATOM 2134 N N . CYS A 1 266 ? 15.112 10.706 4.064 1.00 87.69 266 CYS A N 1
ATOM 2135 C CA . CYS A 1 266 ? 14.586 12.075 4.147 1.00 87.69 266 CYS A CA 1
ATOM 2136 C C . CYS A 1 266 ? 14.818 12.772 5.507 1.00 87.69 266 CYS A C 1
ATOM 2138 O O . CYS A 1 266 ? 13.901 13.370 6.071 1.00 87.69 266 CYS A O 1
ATOM 2140 N N . GLY A 1 267 ? 16.043 12.711 6.043 1.00 76.06 267 GLY A N 1
ATOM 2141 C CA . GLY A 1 267 ? 16.527 13.626 7.097 1.00 76.06 267 GLY A CA 1
ATOM 2142 C C . GLY A 1 267 ? 15.775 13.627 8.440 1.00 76.06 267 GLY A C 1
ATOM 2143 O O . GLY A 1 267 ? 15.866 14.596 9.188 1.00 76.06 267 GLY A O 1
ATOM 2144 N N . SER A 1 268 ? 15.028 12.569 8.757 1.00 84.12 268 SER A N 1
ATOM 2145 C CA . SER A 1 268 ? 14.242 12.419 9.992 1.00 84.12 268 SER A CA 1
ATOM 2146 C C . SER A 1 268 ? 14.401 11.009 10.561 1.00 84.12 268 SER A C 1
ATOM 2148 O O . SER A 1 268 ? 14.918 10.121 9.887 1.00 84.12 268 SER A O 1
ATOM 2150 N N . GLU A 1 269 ? 13.989 10.788 11.811 1.00 93.75 269 GLU A N 1
ATOM 2151 C CA . GLU A 1 269 ? 14.030 9.448 12.399 1.00 93.75 269 GLU A CA 1
ATOM 2152 C C . GLU A 1 269 ? 12.949 8.538 11.783 1.00 93.75 269 GLU A C 1
ATOM 2154 O O . GLU A 1 269 ? 11.849 8.984 11.439 1.00 93.75 269 GLU A O 1
ATOM 2159 N N . VAL A 1 270 ? 13.288 7.260 11.602 1.00 95.94 270 VAL A N 1
ATOM 2160 C CA . VAL A 1 270 ? 12.528 6.318 10.768 1.00 95.94 270 VAL A CA 1
ATOM 2161 C C . VAL A 1 270 ? 11.096 6.069 11.249 1.00 95.94 270 VAL A C 1
ATOM 2163 O O . VAL A 1 270 ? 10.212 5.875 10.418 1.00 95.94 270 VAL A O 1
ATOM 2166 N N . ILE A 1 271 ? 10.827 6.106 12.555 1.00 95.00 271 ILE A N 1
ATOM 2167 C CA . ILE A 1 271 ? 9.525 5.755 13.138 1.00 95.00 271 ILE A CA 1
ATOM 2168 C C . ILE A 1 271 ? 8.480 6.823 12.793 1.00 95.00 271 ILE A C 1
ATOM 2170 O O . ILE A 1 271 ? 7.473 6.518 12.155 1.00 95.00 271 ILE A O 1
ATOM 2174 N N . THR A 1 272 ? 8.725 8.079 13.164 1.00 94.50 272 THR A N 1
ATOM 2175 C CA . THR A 1 272 ? 7.844 9.229 12.905 1.00 94.50 272 THR A CA 1
ATOM 2176 C C . THR A 1 272 ? 7.679 9.438 11.411 1.00 94.50 272 THR A C 1
ATOM 2178 O O . THR A 1 272 ? 6.566 9.660 10.934 1.00 94.50 272 THR A O 1
ATOM 2181 N N . ARG A 1 273 ? 8.773 9.307 10.655 1.00 94.69 273 ARG A N 1
ATOM 2182 C CA . ARG A 1 273 ? 8.753 9.441 9.202 1.00 94.69 273 ARG A CA 1
ATOM 2183 C C . ARG A 1 273 ? 7.893 8.374 8.535 1.00 94.69 273 ARG A C 1
ATOM 2185 O O . ARG A 1 273 ? 7.045 8.707 7.709 1.00 94.69 273 ARG A O 1
ATOM 2192 N N . SER A 1 274 ? 8.087 7.111 8.914 1.00 94.50 274 SER A N 1
ATOM 2193 C CA . SER A 1 274 ? 7.296 6.004 8.385 1.00 94.50 274 SER A CA 1
ATOM 2194 C C . SER A 1 274 ? 5.819 6.192 8.715 1.00 94.50 274 SER A C 1
ATOM 2196 O O . SER A 1 274 ? 4.978 6.116 7.822 1.00 94.50 274 SER A O 1
ATOM 2198 N N . PHE A 1 275 ? 5.502 6.526 9.969 1.00 95.50 275 PHE A N 1
ATOM 2199 C CA . PHE A 1 275 ? 4.124 6.732 10.404 1.00 95.50 275 PHE A CA 1
ATOM 2200 C C . PHE A 1 275 ? 3.440 7.869 9.634 1.00 95.50 275 PHE A C 1
ATOM 2202 O O . PHE A 1 275 ? 2.346 7.678 9.105 1.00 95.50 275 PHE A O 1
ATOM 2209 N N . ALA A 1 276 ? 4.108 9.020 9.497 1.00 95.81 276 ALA A N 1
ATOM 2210 C CA . ALA A 1 276 ? 3.599 10.152 8.726 1.00 95.81 276 ALA A CA 1
ATOM 2211 C C . ALA A 1 276 ? 3.321 9.767 7.265 1.00 95.81 276 ALA A C 1
ATOM 2213 O O . ALA A 1 276 ? 2.240 10.053 6.752 1.00 95.81 276 ALA A O 1
ATOM 2214 N N . GLY A 1 277 ? 4.244 9.046 6.623 1.00 95.88 277 GLY A N 1
ATOM 2215 C CA . GLY A 1 277 ? 4.064 8.569 5.253 1.00 95.88 277 GLY A CA 1
ATOM 2216 C C . GLY A 1 277 ? 2.858 7.637 5.091 1.00 95.88 277 GLY A C 1
ATOM 2217 O O . GLY A 1 277 ? 2.091 7.774 4.141 1.00 95.88 277 GLY A O 1
ATOM 2218 N N . LYS A 1 278 ? 2.626 6.722 6.041 1.00 96.94 278 LYS A N 1
ATOM 2219 C CA . LYS A 1 278 ? 1.434 5.852 6.025 1.00 96.94 278 LYS A CA 1
ATOM 2220 C C . LYS A 1 278 ? 0.140 6.642 6.211 1.00 96.94 278 LYS A C 1
ATOM 2222 O O . LYS A 1 278 ? -0.845 6.343 5.542 1.00 96.94 278 LYS A O 1
ATOM 2227 N N . CYS A 1 279 ? 0.142 7.658 7.075 1.00 97.31 279 CYS A N 1
ATOM 2228 C CA . CYS A 1 279 ? -0.998 8.559 7.244 1.00 97.31 279 CYS A CA 1
ATOM 2229 C C . CYS A 1 279 ? -1.324 9.322 5.951 1.00 97.31 279 CYS A C 1
ATOM 2231 O O . CYS A 1 279 ? -2.501 9.441 5.615 1.00 97.31 279 CYS A O 1
ATOM 2233 N N . VAL A 1 280 ? -0.311 9.777 5.199 1.00 98.12 280 VAL A N 1
ATOM 2234 C CA . VAL A 1 280 ? -0.509 10.404 3.878 1.00 98.12 280 VAL A CA 1
ATOM 2235 C C . VAL A 1 280 ? -1.145 9.418 2.898 1.00 98.12 280 VAL A C 1
ATOM 2237 O O . VAL A 1 280 ? -2.195 9.720 2.336 1.00 98.12 280 VAL A O 1
ATOM 2240 N N . LEU A 1 281 ? -0.597 8.204 2.764 1.00 98.50 281 LEU A N 1
ATOM 2241 C CA . LEU A 1 281 ? -1.171 7.165 1.893 1.00 98.50 281 LEU A CA 1
ATOM 2242 C C . LEU A 1 281 ? -2.604 6.796 2.290 1.00 98.50 281 LEU A C 1
ATOM 2244 O O . LEU A 1 281 ? -3.449 6.542 1.432 1.00 98.50 281 LEU A O 1
ATOM 2248 N N . ARG A 1 282 ? -2.905 6.780 3.593 1.00 98.31 282 ARG A N 1
ATOM 2249 C CA . ARG A 1 282 ? -4.261 6.522 4.079 1.00 98.31 282 ARG A CA 1
ATOM 2250 C C . ARG A 1 282 ? -5.226 7.641 3.702 1.00 98.31 282 ARG A C 1
ATOM 2252 O O . ARG A 1 282 ? -6.358 7.342 3.318 1.00 98.31 282 ARG A O 1
ATOM 2259 N N . ALA A 1 283 ? -4.796 8.897 3.807 1.00 98.56 283 ALA A N 1
ATOM 2260 C CA . ALA A 1 283 ? -5.580 10.043 3.359 1.00 98.56 283 ALA A CA 1
ATOM 2261 C C . ALA A 1 283 ? -5.805 10.001 1.839 1.00 98.56 283 ALA A C 1
ATOM 2263 O O . ALA A 1 283 ? -6.920 10.248 1.386 1.00 98.56 283 ALA A O 1
ATOM 2264 N N . VAL A 1 284 ? -4.785 9.619 1.061 1.00 98.75 284 VAL A N 1
ATOM 2265 C CA . VAL A 1 284 ? -4.900 9.410 -0.392 1.00 98.75 284 VAL A CA 1
ATOM 2266 C C . VAL A 1 284 ? -5.955 8.347 -0.700 1.00 98.75 284 VAL A C 1
ATOM 2268 O O . VAL A 1 284 ? -6.882 8.608 -1.463 1.00 98.75 284 VAL A O 1
ATOM 2271 N N . ALA A 1 285 ? -5.880 7.179 -0.052 1.00 98.50 285 ALA A N 1
ATOM 2272 C CA . ALA A 1 285 ? -6.859 6.111 -0.240 1.00 98.50 285 ALA A CA 1
ATOM 2273 C C . ALA A 1 285 ? -8.292 6.558 0.105 1.00 98.50 285 ALA A C 1
ATOM 2275 O O . ALA A 1 285 ? -9.212 6.224 -0.633 1.00 98.50 285 ALA A O 1
ATOM 2276 N N . GLU A 1 286 ? -8.475 7.346 1.175 1.00 98.31 286 GLU A N 1
ATOM 2277 C CA . GLU A 1 286 ? -9.784 7.917 1.541 1.00 98.31 286 GLU A CA 1
ATOM 2278 C C . GLU A 1 286 ? -10.340 8.813 0.439 1.00 98.31 286 GLU A C 1
ATOM 2280 O O . GLU A 1 286 ? -11.512 8.733 0.083 1.00 98.31 286 GLU A O 1
ATOM 2285 N N . ARG A 1 287 ? -9.495 9.698 -0.091 1.00 98.56 287 ARG A N 1
ATOM 2286 C CA . ARG A 1 287 ? -9.919 10.642 -1.115 1.00 98.56 287 ARG A CA 1
ATOM 2287 C C . ARG A 1 287 ? -10.306 9.911 -2.397 1.00 98.56 287 ARG A C 1
ATOM 2289 O O . ARG A 1 287 ? -11.336 10.241 -2.977 1.00 98.56 287 ARG A O 1
ATOM 2296 N N . ILE A 1 288 ? -9.522 8.916 -2.810 1.00 98.50 288 ILE A N 1
ATOM 2297 C CA . ILE A 1 288 ? -9.780 8.142 -4.029 1.00 98.50 288 ILE A CA 1
ATOM 2298 C C . ILE A 1 288 ? -11.077 7.340 -3.933 1.00 98.50 288 ILE A C 1
ATOM 2300 O O . ILE A 1 288 ? -11.866 7.385 -4.872 1.00 98.50 288 ILE A O 1
ATOM 2304 N N . THR A 1 289 ? -11.356 6.659 -2.817 1.00 97.75 289 THR A N 1
ATOM 2305 C CA . THR A 1 289 ? -12.607 5.885 -2.677 1.00 97.75 289 THR A CA 1
ATOM 2306 C C . THR A 1 289 ? -13.864 6.753 -2.693 1.00 97.75 289 THR A C 1
ATOM 2308 O O . THR A 1 289 ? -14.943 6.259 -3.003 1.00 97.75 289 THR A O 1
ATOM 2311 N N . GLN A 1 290 ? -13.748 8.045 -2.375 1.00 96.94 290 GLN A N 1
ATOM 2312 C CA . GLN A 1 290 ? -14.867 8.987 -2.431 1.00 96.94 290 GLN A CA 1
ATOM 2313 C C . GLN A 1 290 ? -15.167 9.494 -3.846 1.00 96.94 290 GLN A C 1
ATOM 2315 O O . GLN A 1 290 ? -16.295 9.910 -4.105 1.00 96.94 290 GLN A O 1
ATOM 2320 N N . VAL A 1 291 ? -14.173 9.516 -4.743 1.00 97.12 291 VAL A N 1
ATOM 2321 C CA . VAL A 1 291 ? -14.305 10.159 -6.066 1.00 97.12 291 VAL A CA 1
ATOM 2322 C C . VAL A 1 291 ? -14.193 9.202 -7.242 1.00 97.12 291 VAL A C 1
ATOM 2324 O O . VAL A 1 291 ? -14.717 9.506 -8.311 1.00 97.12 291 VAL A O 1
ATOM 2327 N N . VAL A 1 292 ? -13.549 8.048 -7.064 1.00 97.12 292 VAL A N 1
ATOM 2328 C CA . VAL A 1 292 ? -13.383 7.046 -8.117 1.00 97.12 292 VAL A CA 1
ATOM 2329 C C . VAL A 1 292 ? -14.349 5.884 -7.868 1.00 97.12 292 VAL A C 1
ATOM 2331 O O . VAL A 1 292 ? -14.265 5.226 -6.829 1.00 97.12 292 VAL A O 1
ATOM 2334 N N . PRO A 1 293 ? -15.270 5.590 -8.804 1.00 95.50 293 PRO A N 1
ATOM 2335 C CA . PRO A 1 293 ? -16.210 4.490 -8.641 1.00 95.50 293 PRO A CA 1
ATOM 2336 C C . PRO A 1 293 ? -15.491 3.138 -8.686 1.00 95.50 293 PRO A C 1
ATOM 2338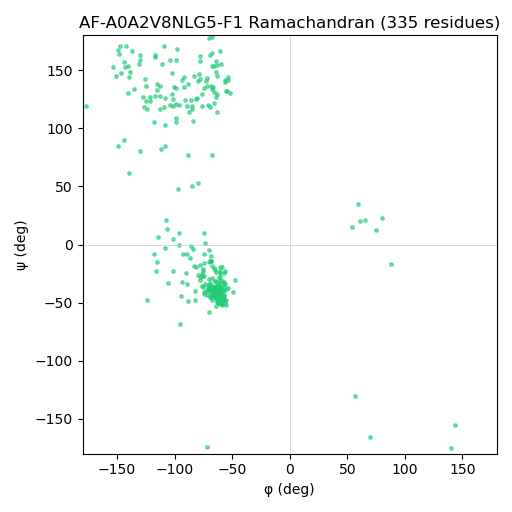 O O . PRO A 1 293 ? -14.468 2.981 -9.354 1.00 95.50 293 PRO A O 1
ATOM 2341 N N . ARG A 1 294 ? -16.086 2.129 -8.037 1.00 97.06 294 ARG A N 1
ATOM 2342 C CA . ARG A 1 294 ? -15.567 0.746 -8.010 1.00 97.06 294 ARG A CA 1
ATOM 2343 C C . ARG A 1 294 ? -14.152 0.641 -7.425 1.00 97.06 294 ARG A C 1
ATOM 2345 O O . ARG A 1 294 ? -13.331 -0.174 -7.862 1.00 97.06 294 ARG A O 1
ATOM 2352 N N . VAL A 1 295 ? -13.886 1.489 -6.435 1.00 98.50 295 VAL A N 1
ATOM 2353 C CA . VAL A 1 295 ? -12.690 1.455 -5.601 1.00 98.50 295 VAL A CA 1
ATOM 2354 C C . VAL A 1 295 ? -13.133 1.374 -4.149 1.00 98.50 295 VAL A C 1
ATOM 2356 O O . VAL A 1 295 ? -13.868 2.227 -3.659 1.00 98.50 295 VAL A O 1
ATOM 2359 N N . TRP A 1 296 ? -12.671 0.342 -3.458 1.00 98.56 296 TRP A N 1
ATOM 2360 C CA . TRP A 1 296 ? -12.967 0.089 -2.056 1.00 98.56 296 TRP A CA 1
ATOM 2361 C C . TRP A 1 296 ? -11.692 0.149 -1.225 1.00 98.56 296 TRP A C 1
ATOM 2363 O O . TRP A 1 296 ? -10.589 0.014 -1.754 1.00 98.56 296 TRP A O 1
ATOM 2373 N N . TYR A 1 297 ? -11.838 0.319 0.089 1.00 98.12 297 TYR A N 1
ATOM 2374 C CA . TYR A 1 297 ? -10.710 0.341 1.017 1.00 98.12 297 TYR A CA 1
ATOM 2375 C C . TYR A 1 297 ? -10.831 -0.748 2.087 1.00 98.12 297 TYR A C 1
ATOM 2377 O O . TYR A 1 297 ? -11.805 -0.789 2.843 1.00 98.12 297 TYR A O 1
ATOM 2385 N N . PHE A 1 298 ? -9.808 -1.599 2.179 1.00 97.75 298 PHE A N 1
ATOM 2386 C CA . PHE A 1 298 ? -9.640 -2.585 3.244 1.00 97.75 298 PHE A CA 1
ATOM 2387 C C . PHE A 1 298 ? -8.707 -2.045 4.348 1.00 97.75 298 PHE A C 1
ATOM 2389 O O . PHE A 1 298 ? -7.540 -1.755 4.066 1.00 97.75 298 PHE A O 1
ATOM 2396 N N . PRO A 1 299 ? -9.167 -1.931 5.610 1.00 96.75 299 PRO A N 1
ATOM 2397 C CA . PRO A 1 299 ? -8.461 -1.202 6.668 1.00 96.75 299 PRO A CA 1
ATOM 2398 C C . PRO A 1 299 ? -7.388 -2.024 7.411 1.00 96.75 299 PRO A C 1
ATOM 2400 O O . PRO A 1 299 ? -7.375 -2.060 8.643 1.00 96.75 299 PRO A O 1
ATOM 2403 N N . SER A 1 300 ? -6.465 -2.691 6.704 1.00 95.94 300 SER A N 1
ATOM 2404 C CA . SER A 1 300 ? -5.414 -3.498 7.358 1.00 95.94 300 SER A CA 1
ATOM 2405 C C . SER A 1 300 ? -4.473 -2.675 8.239 1.00 95.94 300 SER A C 1
ATOM 2407 O O . SER A 1 300 ? -4.041 -3.148 9.291 1.00 95.94 300 SER A O 1
ATOM 2409 N N . PHE A 1 301 ? -4.160 -1.443 7.826 1.00 96.00 301 PHE A N 1
ATOM 2410 C CA . PHE A 1 301 ? -3.325 -0.513 8.589 1.00 96.00 301 PHE A CA 1
ATOM 2411 C C . PHE A 1 301 ? -3.948 -0.205 9.954 1.00 96.00 301 PHE A C 1
ATOM 2413 O O . PHE A 1 301 ? -3.298 -0.319 10.994 1.00 96.00 301 PHE A O 1
ATOM 2420 N N . GLU A 1 302 ? -5.238 0.126 9.959 1.00 95.25 302 GLU A N 1
ATOM 2421 C CA . GLU A 1 302 ? -5.979 0.448 11.172 1.00 95.25 302 GLU A CA 1
ATOM 2422 C C . GLU A 1 302 ? -6.230 -0.776 12.047 1.00 95.25 302 GLU A C 1
ATOM 2424 O O . GLU A 1 302 ? -6.194 -0.653 13.268 1.00 95.25 302 GLU A O 1
ATOM 2429 N N . MET A 1 303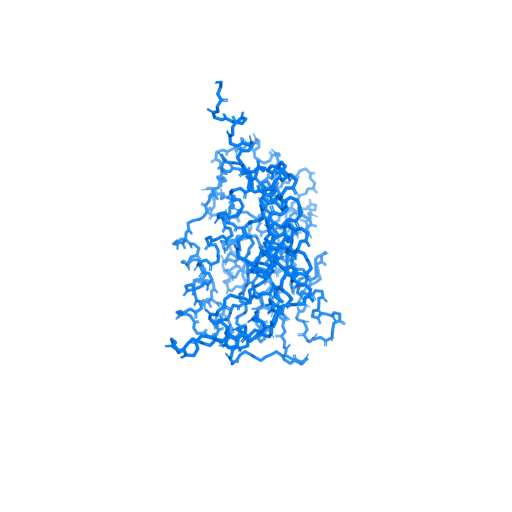 ? -6.440 -1.957 11.459 1.00 94.31 303 MET A N 1
ATOM 2430 C CA . MET A 1 303 ? -6.547 -3.206 12.219 1.00 94.31 303 MET A CA 1
ATOM 2431 C C . MET A 1 303 ? -5.263 -3.491 13.002 1.00 94.31 303 MET A C 1
ATOM 2433 O O . MET A 1 303 ? -5.322 -3.787 14.195 1.00 94.31 303 MET A O 1
ATOM 2437 N N . ALA A 1 304 ? -4.103 -3.344 12.357 1.00 93.31 304 ALA A N 1
ATOM 2438 C CA . ALA A 1 304 ? -2.813 -3.607 12.987 1.00 93.31 304 ALA A CA 1
ATOM 2439 C C . ALA A 1 304 ? -2.458 -2.587 14.081 1.00 93.31 304 ALA A C 1
ATOM 2441 O O . ALA A 1 304 ? -1.896 -2.954 15.112 1.00 93.31 304 ALA A O 1
ATOM 2442 N N . LEU A 1 305 ? -2.767 -1.303 13.869 1.00 91.94 305 LEU A N 1
ATOM 2443 C CA . LEU A 1 305 ? -2.369 -0.234 14.793 1.00 91.94 305 LEU A CA 1
ATOM 2444 C C . LEU A 1 305 ? -3.424 0.104 15.848 1.00 91.94 305 LEU A C 1
ATOM 2446 O O . LEU A 1 305 ? -3.074 0.500 16.961 1.00 91.94 305 LEU A O 1
ATOM 2450 N N . GLY A 1 306 ? -4.704 -0.032 15.506 1.00 90.25 306 GLY A N 1
ATOM 2451 C CA . GLY A 1 306 ? -5.830 0.284 16.381 1.00 90.25 306 GLY A CA 1
ATOM 2452 C C . GLY A 1 306 ? -6.017 -0.745 17.492 1.00 90.25 306 GLY A C 1
ATOM 2453 O O . GLY A 1 306 ? -6.352 -0.378 18.619 1.00 90.25 306 GLY A O 1
ATOM 2454 N N . TYR A 1 307 ? -5.725 -2.023 17.227 1.00 89.69 307 TYR A N 1
ATOM 2455 C CA . TYR A 1 307 ? -5.755 -3.054 18.260 1.00 89.69 307 TYR A CA 1
ATOM 2456 C C . TYR A 1 307 ? -4.408 -3.178 18.979 1.00 89.69 307 TYR A C 1
ATOM 2458 O O . TYR A 1 307 ? -3.633 -4.105 18.754 1.00 89.69 307 TYR A O 1
ATOM 2466 N N . ASN A 1 308 ? -4.127 -2.241 19.890 1.00 90.62 308 ASN A N 1
ATOM 2467 C CA . ASN A 1 308 ? -2.894 -2.244 20.680 1.00 90.62 308 ASN A CA 1
ATOM 2468 C C . ASN A 1 308 ? -3.152 -2.521 22.177 1.00 90.62 308 ASN A C 1
ATOM 2470 O O . ASN A 1 308 ? -3.196 -1.593 22.992 1.00 90.62 308 ASN A O 1
ATOM 2474 N N . PRO A 1 309 ? -3.289 -3.798 22.587 1.00 87.25 309 PRO A N 1
ATOM 2475 C CA . PRO A 1 309 ? -3.591 -4.160 23.974 1.00 87.25 309 PRO A CA 1
ATOM 2476 C C . PRO A 1 309 ? -2.447 -3.867 24.954 1.00 87.25 309 PRO A C 1
ATOM 2478 O O . PRO A 1 309 ? -2.650 -3.876 26.173 1.00 87.25 309 PRO A O 1
ATOM 2481 N N . HIS A 1 310 ? -1.241 -3.614 24.445 1.00 87.25 310 HIS A N 1
ATOM 2482 C CA . HIS A 1 310 ? -0.068 -3.339 25.264 1.00 87.25 310 HIS A CA 1
ATOM 2483 C C . HIS A 1 310 ? -0.009 -1.879 25.706 1.00 87.25 310 HIS A C 1
ATOM 2485 O O . HIS A 1 310 ? 0.318 -1.618 26.864 1.00 87.25 310 HIS A O 1
ATOM 2491 N N . THR A 1 311 ? -0.354 -0.940 24.823 1.00 91.88 311 THR A N 1
ATOM 2492 C CA . THR A 1 311 ? -0.242 0.502 25.099 1.00 91.88 311 THR A CA 1
ATOM 2493 C C . THR A 1 311 ? -1.573 1.157 25.458 1.00 91.88 311 THR A C 1
ATOM 2495 O O . THR A 1 311 ? -1.563 2.177 26.147 1.00 91.88 311 THR A O 1
ATOM 2498 N N . LEU A 1 312 ? -2.711 0.574 25.065 1.00 93.12 312 LEU A N 1
ATOM 2499 C CA . LEU A 1 312 ? -4.047 1.130 25.295 1.00 93.12 312 LEU A CA 1
ATOM 2500 C C . LEU A 1 312 ? -4.767 0.443 26.464 1.00 93.12 312 LEU A C 1
ATOM 2502 O O . LEU A 1 312 ? -4.599 -0.751 26.725 1.00 93.12 312 LEU A O 1
ATOM 2506 N N . ARG A 1 313 ? -5.599 1.207 27.175 1.00 92.81 313 ARG A N 1
ATOM 2507 C CA . ARG A 1 313 ? -6.503 0.734 28.238 1.00 92.81 313 ARG A CA 1
ATOM 2508 C C . ARG A 1 313 ? -7.611 -0.152 27.664 1.00 92.81 313 ARG A C 1
ATOM 2510 O O . ARG A 1 313 ? -7.654 -0.386 26.457 1.00 92.81 313 ARG A O 1
ATOM 2517 N N . ALA A 1 314 ? -8.494 -0.689 28.510 1.00 92.50 314 ALA A N 1
ATOM 2518 C CA . ALA A 1 314 ? -9.549 -1.602 28.062 1.00 92.50 314 ALA A CA 1
ATOM 2519 C C . ALA A 1 314 ? -10.509 -0.960 27.054 1.00 92.50 314 ALA A C 1
ATOM 2521 O O . ALA A 1 314 ? -11.081 -1.665 26.238 1.00 92.50 314 ALA A O 1
ATOM 2522 N N . ASP A 1 315 ? -10.637 0.363 27.067 1.00 92.00 315 ASP A N 1
ATOM 2523 C CA . ASP A 1 315 ? -11.456 1.132 26.126 1.00 92.00 315 ASP A CA 1
ATOM 2524 C C . ASP A 1 315 ? -10.877 1.249 24.705 1.00 92.00 315 ASP A C 1
ATOM 2526 O O . ASP A 1 315 ? -11.470 1.924 23.869 1.00 92.00 315 ASP A O 1
ATOM 2530 N N . ASN A 1 316 ? -9.713 0.640 24.439 1.00 92.69 316 ASN A N 1
ATOM 2531 C CA . ASN A 1 316 ? -8.980 0.743 23.173 1.00 92.69 316 ASN A CA 1
ATOM 2532 C C . ASN A 1 316 ? -8.681 2.190 22.721 1.00 92.69 316 ASN A C 1
ATOM 2534 O O . ASN A 1 316 ? -8.302 2.396 21.576 1.00 92.69 316 ASN A O 1
ATOM 2538 N N . ARG A 1 317 ? -8.809 3.200 23.593 1.00 92.19 317 ARG A N 1
ATOM 2539 C CA . ARG A 1 317 ? -8.690 4.619 23.222 1.00 92.19 317 ARG A CA 1
ATOM 2540 C C . ARG A 1 317 ? -7.632 5.351 24.026 1.00 92.19 317 ARG A C 1
ATOM 2542 O O . ARG A 1 317 ? -6.836 6.098 23.465 1.00 92.19 317 ARG A O 1
ATOM 2549 N N . HIS A 1 318 ? -7.633 5.191 25.346 1.00 93.69 318 HIS A N 1
ATOM 2550 C CA . HIS A 1 318 ? -6.704 5.924 26.199 1.00 93.69 318 HIS A CA 1
ATOM 2551 C C . HIS A 1 318 ? -5.425 5.130 26.429 1.00 93.69 318 HIS A C 1
ATOM 2553 O O . HIS A 1 318 ? -5.443 3.916 26.610 1.00 93.69 318 HIS A O 1
ATOM 2559 N N . VAL A 1 319 ? -4.304 5.838 26.508 1.00 93.56 319 VAL A N 1
ATOM 2560 C CA . VAL A 1 319 ? -2.986 5.248 26.746 1.00 93.56 319 VAL A CA 1
ATOM 2561 C C . VAL A 1 319 ? -2.850 4.787 28.211 1.00 93.56 319 VAL A C 1
ATOM 2563 O O . VAL A 1 319 ? -3.331 5.443 29.147 1.00 93.56 319 VAL A O 1
ATOM 2566 N N . LYS A 1 320 ? -2.204 3.638 28.440 1.00 90.44 320 LYS A N 1
ATOM 2567 C CA . LYS A 1 320 ? -1.860 3.134 29.781 1.00 90.44 320 LYS A CA 1
ATOM 2568 C C . LYS A 1 320 ? -0.877 4.074 30.470 1.00 90.44 320 LYS A C 1
ATOM 2570 O O . LYS A 1 320 ? -0.014 4.675 29.830 1.00 90.44 320 LYS A O 1
ATOM 2575 N N . ASN A 1 321 ? -0.958 4.165 31.795 1.00 88.00 321 ASN A N 1
ATOM 2576 C CA . ASN A 1 321 ? -0.113 5.096 32.550 1.00 88.00 321 ASN A CA 1
ATOM 2577 C C . ASN A 1 321 ? 1.380 4.770 32.395 1.00 88.00 321 ASN A C 1
ATOM 2579 O O . ASN A 1 321 ? 2.195 5.673 32.246 1.00 88.00 321 ASN A O 1
ATOM 2583 N N . SER A 1 322 ? 1.718 3.480 32.360 1.00 88.44 322 SER A N 1
ATOM 2584 C CA . SER A 1 322 ? 3.075 2.990 32.091 1.00 88.44 322 SER A CA 1
ATOM 2585 C C . SER A 1 322 ? 3.641 3.468 30.747 1.00 88.44 322 SER A C 1
ATOM 2587 O O . SER A 1 322 ? 4.828 3.774 30.648 1.00 88.44 322 SER A O 1
ATOM 2589 N N . THR A 1 323 ? 2.797 3.577 29.719 1.00 92.25 323 THR A N 1
ATOM 2590 C CA . THR A 1 323 ? 3.207 4.096 28.407 1.00 92.25 323 THR A CA 1
ATOM 2591 C C . THR A 1 323 ? 3.382 5.614 28.445 1.00 92.25 323 THR A C 1
ATOM 2593 O O . THR A 1 323 ? 4.372 6.119 27.922 1.00 92.25 323 THR A O 1
ATOM 2596 N N . VAL A 1 324 ? 2.489 6.341 29.127 1.00 93.56 324 VAL A N 1
ATOM 2597 C CA . VAL A 1 324 ? 2.634 7.793 29.346 1.00 93.56 324 VAL A CA 1
ATOM 2598 C C . VAL A 1 324 ? 3.952 8.115 30.060 1.00 93.56 324 VAL A C 1
ATOM 2600 O O . VAL A 1 324 ? 4.689 8.990 29.614 1.00 93.56 324 VAL A O 1
ATOM 2603 N N . ASP A 1 325 ? 4.290 7.372 31.117 1.00 92.88 325 ASP A N 1
ATOM 2604 C CA . ASP A 1 325 ? 5.547 7.556 31.855 1.00 92.88 325 ASP A CA 1
ATOM 2605 C C . ASP A 1 325 ? 6.775 7.336 30.965 1.00 92.88 325 ASP A C 1
ATOM 2607 O O . ASP A 1 325 ? 7.734 8.104 31.031 1.00 92.88 325 ASP A O 1
ATOM 2611 N N . ARG A 1 326 ? 6.735 6.332 30.081 1.00 94.50 326 ARG A N 1
ATOM 2612 C CA . ARG A 1 326 ? 7.801 6.092 29.100 1.00 94.50 326 ARG A CA 1
ATOM 2613 C C . ARG A 1 326 ? 7.955 7.257 28.116 1.00 94.50 326 ARG A C 1
ATOM 2615 O O . ARG A 1 326 ? 9.085 7.636 27.827 1.00 94.50 326 ARG A O 1
ATOM 2622 N N . ILE A 1 327 ? 6.852 7.815 27.611 1.00 95.06 327 ILE A N 1
ATOM 2623 C CA . ILE A 1 327 ? 6.874 8.950 26.670 1.00 95.06 327 ILE A CA 1
ATOM 2624 C C . ILE A 1 327 ? 7.524 10.173 27.326 1.00 95.06 327 ILE A C 1
ATOM 2626 O O . ILE A 1 327 ? 8.452 10.754 26.767 1.00 95.06 327 ILE A O 1
ATOM 2630 N N . PHE A 1 328 ? 7.085 10.540 28.532 1.00 95.94 328 PHE A N 1
ATOM 2631 C CA . PHE A 1 328 ? 7.639 11.703 29.229 1.00 95.94 328 PHE A CA 1
ATOM 2632 C C . PHE A 1 328 ? 9.071 11.490 29.713 1.00 95.94 328 PHE A C 1
ATOM 2634 O O . PHE A 1 328 ? 9.831 12.454 29.750 1.00 95.94 328 PHE A O 1
ATOM 2641 N N . LYS A 1 329 ? 9.464 10.250 30.029 1.00 95.62 329 LYS A N 1
ATOM 2642 C CA . LYS A 1 329 ? 10.865 9.920 30.300 1.00 95.62 329 LYS A CA 1
ATOM 2643 C C . LYS A 1 329 ? 11.750 10.250 29.092 1.00 95.62 329 LYS A C 1
ATOM 2645 O O . LYS A 1 329 ? 12.723 10.973 29.260 1.00 95.62 329 LYS A O 1
ATOM 2650 N N . LEU A 1 330 ? 11.377 9.792 27.891 1.00 95.56 330 LEU A N 1
ATOM 2651 C CA . LEU A 1 330 ? 12.128 10.082 26.661 1.00 95.56 330 LEU A CA 1
ATOM 2652 C C . LEU A 1 330 ? 12.187 11.584 26.364 1.00 95.56 330 LEU A C 1
ATOM 2654 O O . LEU A 1 330 ? 13.240 12.099 25.999 1.00 95.56 330 LEU A O 1
ATOM 2658 N N . LEU A 1 331 ? 11.075 12.302 26.562 1.00 96.06 331 LEU A N 1
ATOM 2659 C CA . LEU A 1 331 ? 11.056 13.757 26.413 1.00 96.06 331 LEU A CA 1
ATOM 2660 C C . LEU A 1 331 ? 12.030 14.423 27.392 1.00 96.06 331 LEU A C 1
ATOM 2662 O O . LEU A 1 331 ? 12.864 15.216 26.968 1.00 96.06 331 LEU A O 1
ATOM 2666 N N . HIS A 1 332 ? 11.957 14.077 28.680 1.00 96.25 332 HIS A N 1
ATOM 2667 C CA . HIS A 1 332 ? 12.830 14.639 29.708 1.00 96.25 332 HIS A CA 1
ATOM 2668 C C . HIS A 1 332 ? 14.306 14.386 29.393 1.00 96.25 332 HIS A C 1
ATOM 2670 O O . HIS A 1 332 ? 15.098 15.317 29.439 1.00 96.25 332 HIS A O 1
ATOM 2676 N N . GLU A 1 333 ? 14.673 13.157 29.027 1.00 96.00 333 GLU A N 1
ATOM 2677 C CA . GLU A 1 333 ? 16.045 12.795 28.639 1.00 96.00 333 GLU A CA 1
ATOM 2678 C C . GLU A 1 333 ? 16.547 13.567 27.406 1.00 96.00 333 GLU A C 1
ATOM 2680 O O . GLU A 1 333 ? 17.753 13.710 27.225 1.00 96.00 333 GLU A O 1
ATOM 2685 N N . THR A 1 334 ? 15.639 14.079 26.569 1.00 93.44 334 THR A N 1
ATOM 2686 C CA . THR A 1 334 ? 15.985 14.774 25.321 1.00 93.44 334 THR A CA 1
ATOM 2687 C C . THR A 1 334 ? 16.069 16.293 25.484 1.00 93.44 334 THR A C 1
ATOM 2689 O O . THR A 1 334 ? 16.981 16.915 24.939 1.00 93.44 334 THR A O 1
ATOM 2692 N N . VAL A 1 335 ? 15.113 16.915 26.188 1.00 94.94 335 VAL A N 1
ATOM 2693 C CA . VAL A 1 335 ? 14.968 18.387 26.211 1.00 94.94 335 VAL A CA 1
ATOM 2694 C C . VAL A 1 335 ? 15.217 19.031 27.572 1.00 94.94 335 VAL A C 1
ATOM 2696 O O . VAL A 1 335 ? 15.388 20.247 27.628 1.00 94.94 335 VAL A O 1
ATOM 2699 N N . VAL A 1 336 ? 15.242 18.259 28.661 1.00 84.81 336 VAL A N 1
ATOM 2700 C CA . VAL A 1 336 ? 15.519 18.782 30.006 1.00 84.81 336 VAL A CA 1
ATOM 2701 C C . VAL A 1 336 ? 16.987 18.515 30.328 1.00 84.81 336 VAL A C 1
ATOM 2703 O O . VAL A 1 336 ? 17.427 17.367 30.293 1.00 84.81 336 VAL A O 1
ATOM 2706 N N . ARG A 1 337 ? 17.743 19.582 30.600 1.00 77.38 337 ARG A N 1
ATOM 2707 C CA . ARG A 1 337 ? 19.173 19.533 30.934 1.00 77.38 337 ARG A CA 1
ATOM 2708 C C . ARG A 1 337 ? 19.409 19.845 32.398 1.00 77.38 337 ARG A C 1
ATOM 2710 O O . ARG A 1 337 ? 18.722 20.762 32.902 1.00 77.38 337 ARG A O 1
#